Protein AF-H5SAN5-F1 (afdb_monomer)

pLDDT: mean 91.97, std 10.69, range [40.56, 98.75]

Sequence (235 aa):
MAMTLDTHKLVKRLQEAGFTEAQAETLIEAGVEMLETHLVTKHDLEALGHSLRAEIGAVRADLEKTRANLENKIEQAWADLEAKIDRTRVDLENKIEQTRTDLENKIEQTRADLEGKIERTQADLESKIDRTRVDLENKIEQTRTDLENKIEQTRADLEGKIERTQADLESKIDRTRVDLENKIEQTRTDLENKIDRLRIQLESRLEQLEYRMTIKLGSLMVVAVGVVATLVKLL

Structure (mmCIF, N/CA/C/O backbone):
data_AF-H5SAN5-F1
#
_entry.id   AF-H5SAN5-F1
#
loop_
_atom_site.group_PDB
_atom_site.id
_atom_site.type_symbol
_atom_site.label_atom_id
_atom_site.label_alt_id
_atom_site.label_comp_id
_atom_site.label_asym_id
_atom_site.label_entity_id
_atom_site.label_seq_id
_atom_site.pdbx_PDB_ins_code
_atom_site.Cartn_x
_atom_site.Cartn_y
_atom_site.Cartn_z
_atom_site.occupancy
_atom_site.B_iso_or_equiv
_atom_site.auth_seq_id
_atom_site.auth_comp_id
_atom_site.auth_asym_id
_atom_site.auth_atom_id
_atom_site.pdbx_PDB_model_num
ATOM 1 N N . MET A 1 1 ? 75.834 -9.205 -86.662 1.00 40.56 1 MET A N 1
ATOM 2 C CA . MET A 1 1 ? 77.074 -9.593 -87.351 1.00 40.56 1 MET A CA 1
ATOM 3 C C . MET A 1 1 ? 76.634 -10.502 -88.482 1.00 40.56 1 MET A C 1
ATOM 5 O O . MET A 1 1 ? 76.206 -11.609 -88.200 1.00 40.56 1 MET A O 1
ATOM 9 N N . ALA A 1 2 ? 76.538 -9.986 -89.708 1.00 48.22 2 ALA A N 1
ATOM 10 C CA . ALA A 1 2 ? 76.261 -10.847 -90.853 1.00 48.22 2 ALA A CA 1
ATOM 11 C C . ALA A 1 2 ? 77.520 -11.689 -91.063 1.00 48.22 2 ALA A C 1
ATOM 13 O O . ALA A 1 2 ? 78.593 -11.141 -91.309 1.00 48.22 2 ALA A O 1
ATOM 14 N N . MET A 1 3 ? 77.415 -12.993 -90.843 1.00 55.50 3 MET A N 1
ATOM 15 C CA . MET A 1 3 ? 78.492 -13.923 -91.135 1.00 55.50 3 MET A CA 1
ATOM 16 C C . MET A 1 3 ? 78.498 -14.080 -92.656 1.00 55.50 3 MET A C 1
ATOM 18 O O . MET A 1 3 ? 77.716 -14.846 -93.205 1.00 55.50 3 MET A O 1
ATOM 22 N N . THR A 1 4 ? 79.276 -13.257 -93.357 1.00 60.16 4 THR A N 1
ATOM 23 C CA . THR A 1 4 ? 79.378 -13.330 -94.818 1.00 60.16 4 THR A CA 1
ATOM 24 C C . THR A 1 4 ? 80.123 -14.610 -95.174 1.00 60.16 4 THR A C 1
ATOM 26 O O . THR A 1 4 ? 81.345 -14.683 -95.028 1.00 60.16 4 THR A O 1
ATOM 29 N N . LEU A 1 5 ? 79.374 -15.637 -95.570 1.00 71.19 5 LEU A N 1
ATOM 30 C CA . LEU A 1 5 ? 79.922 -16.888 -96.065 1.00 71.19 5 LEU A CA 1
ATOM 31 C C . LEU A 1 5 ? 80.470 -16.646 -97.479 1.00 71.19 5 LEU A C 1
ATOM 33 O O . LEU A 1 5 ? 79.721 -16.336 -98.399 1.00 71.19 5 LEU A O 1
ATOM 37 N N . ASP A 1 6 ? 81.786 -16.747 -97.646 1.00 83.38 6 ASP A N 1
ATOM 38 C CA . ASP A 1 6 ? 82.439 -16.637 -98.952 1.00 83.38 6 ASP A CA 1
ATOM 39 C C . ASP A 1 6 ? 82.275 -17.967 -99.706 1.00 83.38 6 ASP A C 1
ATOM 41 O O . ASP A 1 6 ? 83.107 -18.876 -99.608 1.00 83.38 6 ASP A O 1
ATOM 45 N N . THR A 1 7 ? 81.140 -18.100 -100.398 1.00 80.69 7 THR A N 1
ATOM 46 C CA . THR A 1 7 ? 80.748 -19.302 -101.149 1.00 80.69 7 THR A CA 1
ATOM 47 C C . THR A 1 7 ? 81.771 -19.649 -102.229 1.00 80.69 7 THR A C 1
ATOM 49 O O . THR A 1 7 ? 82.106 -20.819 -102.400 1.00 80.69 7 THR A O 1
ATOM 52 N N . HIS A 1 8 ? 82.374 -18.644 -102.871 1.00 81.81 8 HIS A N 1
ATOM 53 C CA . HIS A 1 8 ? 83.395 -18.833 -103.901 1.00 81.81 8 HIS A CA 1
ATOM 54 C C . HIS A 1 8 ? 84.685 -19.452 -103.339 1.00 81.81 8 HIS A C 1
ATOM 56 O O . HIS A 1 8 ? 85.237 -20.404 -103.898 1.00 81.81 8 HIS A O 1
ATOM 62 N N . LYS A 1 9 ? 85.151 -18.970 -102.181 1.00 82.69 9 LYS A N 1
ATOM 63 C CA . LYS A 1 9 ? 86.320 -19.542 -101.497 1.00 82.69 9 LYS A CA 1
ATOM 64 C C . LYS A 1 9 ? 86.067 -20.961 -100.979 1.00 82.69 9 LYS A C 1
ATOM 66 O O . LYS A 1 9 ? 87.005 -21.758 -100.918 1.00 82.69 9 LYS A O 1
ATOM 71 N N . LEU A 1 10 ? 84.831 -21.283 -100.597 1.00 80.75 10 LEU A N 1
ATOM 72 C CA . LEU A 1 10 ? 84.444 -22.623 -100.150 1.00 80.75 10 LEU A CA 1
ATOM 73 C C . LEU A 1 10 ? 84.372 -23.630 -101.307 1.00 80.75 10 LEU A C 1
ATOM 75 O O . LEU A 1 10 ? 84.922 -24.721 -101.169 1.00 80.75 10 LEU A O 1
ATOM 79 N N . VAL A 1 11 ? 83.802 -23.247 -102.456 1.00 84.00 11 VAL A N 1
ATOM 80 C CA . VAL A 1 11 ? 83.794 -24.073 -103.680 1.00 84.00 11 VAL A CA 1
ATOM 81 C C . VAL A 1 11 ? 85.223 -24.419 -104.108 1.00 84.00 11 VAL A C 1
ATOM 83 O O . VAL A 1 11 ? 85.538 -25.590 -104.319 1.00 84.00 11 VAL A O 1
ATOM 86 N N . LYS A 1 12 ? 86.133 -23.433 -104.114 1.00 82.81 12 LYS A N 1
ATOM 87 C CA . LYS A 1 12 ? 87.547 -23.648 -104.466 1.00 82.81 12 LYS A CA 1
ATOM 88 C C . LYS A 1 12 ? 88.261 -24.629 -103.525 1.00 82.81 12 LYS A C 1
ATOM 90 O O . LYS A 1 12 ? 89.032 -25.472 -103.974 1.00 82.81 12 LYS A O 1
ATOM 95 N N . ARG A 1 13 ? 87.973 -24.568 -102.221 1.00 83.56 13 ARG A N 1
ATOM 96 C CA . ARG A 1 13 ? 88.516 -25.518 -101.232 1.00 83.56 13 ARG A CA 1
ATOM 97 C C . ARG A 1 13 ? 87.971 -26.936 -101.403 1.00 83.56 13 ARG A C 1
ATOM 99 O O . ARG A 1 13 ? 88.707 -27.889 -101.173 1.00 83.56 13 ARG A O 1
ATOM 106 N N . LEU A 1 14 ? 86.704 -27.089 -101.790 1.00 82.88 14 LEU A N 1
ATOM 107 C CA . LEU A 1 14 ? 86.116 -28.400 -102.081 1.00 82.88 14 LEU A CA 1
ATOM 108 C C . LEU A 1 14 ? 86.713 -29.011 -103.360 1.00 82.88 14 LEU A C 1
ATOM 110 O O . LEU A 1 14 ? 87.008 -30.204 -103.376 1.00 82.88 14 LEU A O 1
ATOM 114 N N . GLN A 1 15 ? 86.985 -28.194 -104.383 1.00 83.44 15 GLN A N 1
ATOM 115 C CA . GLN A 1 15 ? 87.711 -28.615 -105.589 1.00 83.44 15 GLN A CA 1
ATOM 116 C C . GLN A 1 15 ? 89.150 -29.061 -105.275 1.00 83.44 15 GLN A C 1
ATOM 118 O O . GLN A 1 15 ? 89.584 -30.114 -105.739 1.00 83.44 15 GLN A O 1
ATOM 123 N N . GLU A 1 16 ? 89.873 -28.312 -104.432 1.00 84.75 16 GLU A N 1
ATOM 124 C CA . GLU A 1 16 ? 91.211 -28.689 -103.936 1.00 84.75 16 GLU A CA 1
ATOM 125 C C . GLU A 1 16 ? 91.192 -29.994 -103.112 1.00 84.75 16 GLU A C 1
ATOM 127 O O . GLU A 1 16 ? 92.181 -30.725 -103.087 1.00 84.75 16 GLU A O 1
ATOM 132 N N . ALA A 1 17 ? 90.060 -30.317 -102.479 1.00 81.19 17 ALA A N 1
ATOM 133 C CA . ALA A 1 17 ? 89.832 -31.563 -101.747 1.00 81.19 17 ALA A CA 1
ATOM 134 C C . ALA A 1 17 ? 89.339 -32.733 -102.630 1.00 81.19 17 ALA A C 1
ATOM 136 O O . ALA A 1 17 ? 89.070 -33.814 -102.105 1.00 81.19 17 ALA A O 1
ATOM 137 N N . GLY A 1 18 ? 89.238 -32.544 -103.954 1.00 80.12 18 GLY A N 1
ATOM 138 C CA . GLY A 1 18 ? 88.924 -33.602 -104.922 1.00 80.12 18 GLY A CA 1
ATOM 139 C C . GLY A 1 18 ? 87.454 -33.718 -105.339 1.00 80.12 18 GLY A C 1
ATOM 140 O O . GLY A 1 18 ? 87.107 -34.676 -106.031 1.00 80.12 18 GLY A O 1
ATOM 141 N N . PHE A 1 19 ? 86.587 -32.773 -104.959 1.00 84.19 19 PHE A N 1
ATOM 142 C CA . PHE A 1 19 ? 85.220 -32.697 -105.488 1.00 84.19 19 PHE A CA 1
ATOM 143 C C . PHE A 1 19 ? 85.223 -32.091 -106.898 1.00 84.19 19 PHE A C 1
ATOM 145 O O . PHE A 1 19 ? 85.978 -31.163 -107.189 1.00 84.19 19 PHE A O 1
ATOM 152 N N . THR A 1 20 ? 84.356 -32.584 -107.786 1.00 84.00 20 THR A N 1
ATOM 153 C CA . THR A 1 20 ? 84.112 -31.905 -109.072 1.00 84.00 20 THR A CA 1
ATOM 154 C C . THR A 1 20 ? 83.415 -30.563 -108.838 1.00 84.00 20 THR A C 1
ATOM 156 O O . THR A 1 20 ? 82.742 -30.383 -107.827 1.00 84.00 20 THR A O 1
ATOM 159 N N . GLU A 1 21 ? 83.552 -29.620 -109.771 1.00 81.75 21 GLU A N 1
ATOM 160 C CA . GLU A 1 21 ? 82.917 -28.294 -109.687 1.00 81.75 21 GLU A CA 1
ATOM 161 C C . GLU A 1 21 ? 81.410 -28.388 -109.413 1.00 81.75 21 GLU A C 1
ATOM 163 O O . GLU A 1 21 ? 80.935 -27.828 -108.431 1.00 81.75 21 GLU A O 1
ATOM 168 N N . ALA A 1 22 ? 80.701 -29.231 -110.169 1.00 81.25 22 ALA A N 1
ATOM 169 C CA . ALA A 1 22 ? 79.276 -29.479 -109.965 1.00 81.25 22 ALA A CA 1
ATOM 170 C C . ALA A 1 22 ? 78.959 -30.058 -108.571 1.00 81.25 22 ALA A C 1
ATOM 172 O O . ALA A 1 22 ? 77.988 -29.659 -107.939 1.00 81.25 22 ALA A O 1
ATOM 173 N N . GLN A 1 23 ? 79.784 -30.979 -108.054 1.00 83.06 23 GLN A N 1
ATOM 174 C CA . GLN A 1 23 ? 79.582 -31.531 -106.709 1.00 83.06 23 GLN A CA 1
ATOM 175 C C . GLN A 1 23 ? 79.843 -30.494 -105.610 1.00 83.06 23 GLN A C 1
ATOM 177 O O . GLN A 1 23 ? 79.134 -30.496 -104.608 1.00 83.06 23 GLN A O 1
ATOM 182 N N . ALA A 1 24 ? 80.851 -29.632 -105.778 1.00 82.81 24 ALA A N 1
ATOM 183 C CA . ALA A 1 24 ? 81.183 -28.573 -104.831 1.00 82.81 24 ALA A CA 1
ATOM 184 C C . ALA A 1 24 ? 80.100 -27.482 -104.791 1.00 82.81 24 ALA A C 1
ATOM 186 O O . ALA A 1 24 ? 79.739 -27.036 -103.704 1.00 82.81 24 ALA A O 1
ATOM 187 N N . GLU A 1 25 ? 79.550 -27.096 -105.945 1.00 83.31 25 GLU A N 1
ATOM 188 C CA . GLU A 1 25 ? 78.439 -26.142 -106.041 1.00 83.31 25 GLU A CA 1
ATOM 189 C C . GLU A 1 25 ? 77.175 -26.685 -105.372 1.00 83.31 25 GLU A C 1
ATOM 191 O O . GLU A 1 25 ? 76.666 -26.039 -104.462 1.00 83.31 25 GLU A O 1
ATOM 196 N N . THR A 1 26 ? 76.734 -27.907 -105.697 1.00 83.50 26 THR A N 1
ATOM 197 C CA . THR A 1 26 ? 75.521 -28.489 -105.089 1.00 83.50 26 THR A CA 1
ATOM 198 C C . THR A 1 26 ? 75.640 -28.659 -103.569 1.00 83.50 26 THR A C 1
ATOM 200 O O . THR A 1 26 ? 74.666 -28.462 -102.847 1.00 83.50 26 THR A O 1
ATOM 203 N N . LEU A 1 27 ? 76.825 -29.009 -103.047 1.00 82.38 27 LEU A N 1
ATOM 204 C CA . LEU A 1 27 ? 77.053 -29.134 -101.598 1.00 82.38 27 LEU A CA 1
ATOM 205 C C . LEU A 1 27 ? 77.012 -27.782 -100.878 1.00 82.38 27 LEU A C 1
ATOM 207 O O . LEU A 1 27 ? 76.492 -27.701 -99.765 1.00 82.38 27 LEU A O 1
ATOM 211 N N . ILE A 1 28 ? 77.567 -26.733 -101.491 1.00 83.75 28 ILE A N 1
ATOM 212 C CA . ILE A 1 28 ? 77.518 -25.377 -100.937 1.00 83.75 28 ILE A CA 1
ATOM 213 C C . ILE A 1 28 ? 76.116 -24.791 -101.070 1.00 83.75 28 ILE A C 1
ATOM 215 O O . ILE A 1 28 ? 75.655 -24.187 -100.112 1.00 83.75 28 ILE A O 1
ATOM 219 N N . GLU A 1 29 ? 75.410 -25.026 -102.174 1.00 80.88 29 GLU A N 1
ATOM 220 C CA . GLU A 1 29 ? 74.006 -24.638 -102.343 1.00 80.88 29 GLU A CA 1
ATOM 221 C C . GLU A 1 29 ? 73.111 -25.316 -101.305 1.00 80.88 29 GLU A C 1
ATOM 223 O O . GLU A 1 29 ? 72.428 -24.616 -100.567 1.00 80.88 29 GLU A O 1
ATOM 228 N N . ALA A 1 30 ? 73.186 -26.642 -101.145 1.00 79.19 30 ALA A N 1
ATOM 229 C CA . ALA A 1 30 ? 72.407 -27.357 -100.131 1.00 79.19 30 ALA A CA 1
ATOM 230 C C . ALA A 1 30 ? 72.786 -26.939 -98.696 1.00 79.19 30 ALA A C 1
ATOM 232 O O . ALA A 1 30 ? 71.932 -26.866 -97.812 1.00 79.19 30 ALA A O 1
ATOM 233 N N . GLY A 1 31 ? 74.068 -26.647 -98.447 1.00 76.00 31 GLY A N 1
ATOM 234 C CA . GLY A 1 31 ? 74.550 -26.149 -97.158 1.00 76.00 31 GLY A CA 1
ATOM 235 C C . GLY A 1 31 ? 74.079 -24.725 -96.850 1.00 76.00 31 GLY A C 1
ATOM 236 O O . GLY A 1 31 ? 73.683 -24.451 -95.719 1.00 76.00 31 GLY A O 1
ATOM 237 N N . VAL A 1 32 ? 74.089 -23.830 -97.841 1.00 78.38 32 VAL A N 1
ATOM 238 C CA . VAL A 1 32 ? 73.556 -22.463 -97.740 1.00 78.38 32 VAL A CA 1
ATOM 239 C C . VAL A 1 32 ? 72.042 -22.504 -97.574 1.00 78.38 32 VAL A C 1
ATOM 241 O O . VAL A 1 32 ? 71.533 -21.876 -96.655 1.00 78.38 32 VAL A O 1
ATOM 244 N N . GLU A 1 33 ? 71.336 -23.315 -98.359 1.00 76.06 33 GLU A N 1
ATOM 245 C CA . GLU A 1 33 ? 69.889 -23.504 -98.252 1.00 76.06 33 GLU A CA 1
ATOM 246 C C . GLU A 1 33 ? 69.502 -24.036 -96.866 1.00 76.06 33 GLU A C 1
ATOM 248 O O . GLU A 1 33 ? 68.583 -23.512 -96.241 1.00 76.06 33 GLU A O 1
ATOM 253 N N . MET A 1 34 ? 70.237 -25.009 -96.313 1.00 73.94 34 MET A N 1
ATOM 254 C CA . MET A 1 34 ? 70.011 -25.498 -94.947 1.00 73.94 34 MET A CA 1
ATOM 255 C C . MET A 1 34 ? 70.269 -24.408 -93.889 1.00 73.94 34 MET A C 1
ATOM 257 O O . MET A 1 34 ? 69.502 -24.289 -92.931 1.00 73.94 34 MET A O 1
ATOM 261 N N . LEU A 1 35 ? 71.322 -23.597 -94.055 1.00 72.88 35 LEU A N 1
ATOM 262 C CA . LEU A 1 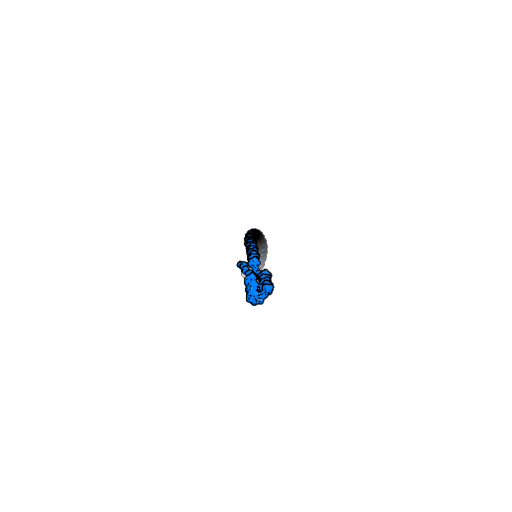35 ? 71.634 -22.474 -93.161 1.00 72.88 35 LEU A CA 1
ATOM 263 C C . LEU A 1 35 ? 70.604 -21.336 -93.261 1.00 72.88 35 LEU A C 1
ATOM 265 O O . LEU A 1 35 ? 70.354 -20.673 -92.259 1.00 72.88 35 LEU A O 1
ATOM 269 N N . GLU A 1 36 ? 69.997 -21.117 -94.426 1.00 70.62 36 GLU A N 1
ATOM 270 C CA . GLU A 1 36 ? 68.981 -20.081 -94.649 1.00 70.62 36 GLU A CA 1
ATOM 271 C C . GLU A 1 36 ? 67.575 -20.521 -94.221 1.00 70.62 36 GLU A C 1
ATOM 273 O O . GLU A 1 36 ? 66.797 -19.702 -93.739 1.00 70.62 36 GLU A O 1
ATOM 278 N N . THR A 1 37 ? 67.243 -21.807 -94.352 1.00 69.00 37 THR A N 1
ATOM 279 C CA . THR A 1 37 ? 65.886 -22.316 -94.081 1.00 69.00 37 THR A CA 1
ATOM 280 C C . THR A 1 37 ? 65.661 -22.779 -92.639 1.00 69.00 37 THR A C 1
ATOM 282 O O . THR A 1 37 ? 64.514 -22.801 -92.196 1.00 69.00 37 THR A O 1
ATOM 285 N N . HIS A 1 38 ? 66.712 -23.154 -91.896 1.00 69.44 38 HIS A N 1
ATOM 286 C CA . HIS A 1 38 ? 66.573 -23.769 -90.562 1.00 69.44 38 HIS A CA 1
ATOM 287 C C . HIS A 1 38 ? 67.216 -22.977 -89.411 1.00 69.44 38 HIS A C 1
ATOM 289 O O . HIS A 1 38 ? 67.074 -23.376 -88.252 1.00 69.44 38 HIS A O 1
ATOM 295 N N . LEU A 1 39 ? 67.920 -21.871 -89.683 1.00 80.06 39 LEU A N 1
ATOM 296 C CA . LEU A 1 39 ? 68.514 -21.038 -88.635 1.00 80.06 39 LEU A CA 1
ATOM 297 C C . LEU A 1 39 ? 67.703 -19.771 -88.381 1.00 80.06 39 LEU A C 1
ATOM 299 O O . LEU A 1 39 ? 67.268 -19.086 -89.298 1.00 80.06 39 LEU A O 1
ATOM 303 N N . VAL A 1 40 ? 67.586 -19.418 -87.102 1.00 81.44 40 VAL A N 1
ATOM 304 C CA . VAL A 1 40 ? 67.060 -18.119 -86.677 1.00 81.44 40 VAL A CA 1
ATOM 305 C C . VAL A 1 40 ? 68.016 -17.021 -87.142 1.00 81.44 40 VAL A C 1
ATOM 307 O O . VAL A 1 40 ? 69.207 -17.031 -86.812 1.00 81.44 40 VAL A O 1
ATOM 310 N N . THR A 1 41 ? 67.496 -16.041 -87.874 1.00 83.31 41 THR A N 1
ATOM 311 C CA . THR A 1 41 ? 68.276 -14.904 -88.362 1.00 83.31 41 THR A CA 1
ATOM 312 C C . THR A 1 41 ? 68.363 -13.787 -87.315 1.00 83.31 41 THR A C 1
ATOM 314 O O . THR A 1 41 ? 67.614 -13.725 -86.337 1.00 83.31 41 THR A O 1
ATOM 317 N N . LYS A 1 42 ? 69.269 -12.822 -87.529 1.00 84.94 42 LYS A N 1
ATOM 318 C CA . LYS A 1 42 ? 69.312 -11.591 -86.717 1.00 84.94 42 LYS A CA 1
ATOM 319 C C . LYS A 1 42 ? 67.980 -10.833 -86.769 1.00 84.94 42 LYS A C 1
ATOM 321 O O . LYS A 1 42 ? 67.591 -10.243 -85.767 1.00 84.94 42 LYS A O 1
ATOM 326 N N . HIS A 1 43 ? 67.314 -10.853 -87.923 1.00 85.44 43 HIS A N 1
ATOM 327 C CA . HIS A 1 43 ? 66.031 -10.191 -88.112 1.00 85.44 43 HIS A CA 1
ATOM 328 C C . HIS A 1 43 ? 64.937 -10.850 -87.263 1.00 85.44 43 HIS A C 1
ATOM 330 O O . HIS A 1 43 ? 64.198 -10.139 -86.591 1.00 85.44 43 HIS A O 1
ATOM 336 N N . ASP A 1 44 ? 64.904 -12.185 -87.194 1.00 88.31 44 ASP A N 1
ATOM 337 C CA . ASP A 1 44 ? 63.952 -12.928 -86.354 1.00 88.31 44 ASP A CA 1
ATOM 338 C C . ASP A 1 44 ? 64.149 -12.629 -84.862 1.00 88.31 44 ASP A C 1
ATOM 340 O O . ASP A 1 44 ? 63.182 -12.425 -84.130 1.00 88.31 44 ASP A O 1
ATOM 344 N N . LEU A 1 45 ? 65.405 -12.532 -84.404 1.00 90.00 45 LEU A N 1
ATOM 345 C CA . LEU A 1 45 ? 65.721 -12.132 -83.027 1.00 90.00 45 LEU A CA 1
ATOM 346 C C . LEU A 1 45 ? 65.333 -10.678 -82.734 1.00 90.00 45 LEU A C 1
ATOM 348 O O . LEU A 1 45 ? 64.872 -10.377 -81.633 1.00 90.00 45 LEU A O 1
ATOM 352 N N . GLU A 1 46 ? 65.514 -9.766 -83.693 1.00 91.12 46 GLU A N 1
ATOM 353 C CA . GLU A 1 46 ? 65.066 -8.376 -83.566 1.00 91.12 46 GLU A CA 1
ATOM 354 C C . GLU A 1 46 ? 63.537 -8.292 -83.526 1.00 91.12 46 GLU A C 1
ATOM 356 O O . GLU A 1 46 ? 63.000 -7.617 -82.648 1.00 91.12 46 GLU A O 1
ATOM 361 N N . ALA A 1 47 ? 62.835 -9.022 -84.397 1.00 91.12 47 ALA A N 1
ATOM 362 C CA . ALA A 1 47 ? 61.377 -9.106 -84.417 1.00 91.12 47 ALA A CA 1
ATOM 363 C C . ALA A 1 47 ? 60.823 -9.692 -83.109 1.00 91.12 47 ALA A C 1
ATOM 365 O O . ALA A 1 47 ? 59.941 -9.090 -82.495 1.00 91.12 47 ALA A O 1
ATOM 366 N N . LEU A 1 48 ? 61.397 -10.797 -82.619 1.00 93.81 48 LEU A N 1
ATOM 367 C CA . LEU A 1 48 ? 61.053 -11.380 -81.321 1.00 93.81 48 LEU A CA 1
ATOM 368 C C . LEU A 1 48 ? 61.344 -10.401 -80.174 1.00 93.81 48 LEU A C 1
ATOM 370 O O . LEU A 1 48 ? 60.516 -10.224 -79.283 1.00 93.81 48 LEU A O 1
ATOM 374 N N . GLY A 1 49 ? 62.489 -9.714 -80.208 1.00 95.38 49 GLY A N 1
ATOM 375 C CA . GLY A 1 49 ? 62.851 -8.694 -79.225 1.00 95.38 49 GLY A CA 1
ATOM 376 C C . GLY A 1 49 ? 61.902 -7.491 -79.229 1.00 95.38 49 GLY A C 1
ATOM 377 O O . GLY A 1 49 ? 61.595 -6.947 -78.166 1.00 95.38 49 GLY A O 1
ATOM 378 N N . HIS A 1 50 ? 61.408 -7.082 -80.399 1.00 95.19 50 HIS A N 1
ATOM 379 C CA . HIS A 1 50 ? 60.371 -6.062 -80.531 1.00 95.19 50 HIS A CA 1
ATOM 380 C C . HIS A 1 50 ? 59.017 -6.553 -80.000 1.00 95.19 50 HIS A C 1
ATOM 382 O O . HIS A 1 50 ? 58.395 -5.819 -79.230 1.00 95.19 50 HIS A O 1
ATOM 388 N N . SER A 1 51 ? 58.605 -7.786 -80.325 1.00 96.38 51 SER A N 1
ATOM 389 C CA . SER A 1 51 ? 57.370 -8.401 -79.807 1.00 96.38 51 SER A CA 1
ATOM 390 C C . SER A 1 51 ? 57.386 -8.482 -78.283 1.00 96.38 51 SER A C 1
ATOM 392 O O . SER A 1 51 ? 56.485 -7.969 -77.627 1.00 96.38 51 SER A O 1
ATOM 394 N N . LEU A 1 52 ? 58.468 -9.006 -77.697 1.00 96.31 52 LEU A N 1
ATOM 395 C CA . LEU A 1 52 ? 58.622 -9.115 -76.244 1.00 96.31 52 LEU A CA 1
ATOM 396 C C . LEU A 1 52 ? 58.575 -7.750 -75.549 1.00 96.31 52 LEU A C 1
ATOM 398 O O . LEU A 1 52 ? 57.958 -7.616 -74.496 1.00 96.31 52 LEU A O 1
ATOM 402 N N . ARG A 1 53 ? 59.199 -6.709 -76.118 1.00 96.75 53 ARG A N 1
ATOM 403 C CA . ARG A 1 53 ? 59.099 -5.349 -75.555 1.00 96.75 53 ARG A CA 1
ATOM 404 C C . ARG A 1 53 ? 57.674 -4.810 -75.617 1.00 96.75 53 ARG A C 1
ATOM 406 O O . ARG A 1 53 ? 57.256 -4.151 -74.667 1.00 96.75 53 ARG A O 1
ATOM 413 N N . ALA A 1 54 ? 56.954 -5.072 -76.707 1.00 96.38 54 ALA A N 1
ATOM 414 C CA . ALA A 1 54 ? 55.561 -4.668 -76.847 1.00 96.38 54 ALA A CA 1
ATOM 415 C C . ALA A 1 54 ? 54.670 -5.388 -75.823 1.00 96.38 54 ALA A C 1
ATOM 417 O O . ALA A 1 54 ? 53.914 -4.729 -75.114 1.00 96.38 54 ALA A O 1
ATOM 418 N N . GLU A 1 55 ? 54.826 -6.704 -75.666 1.00 97.12 55 GLU A N 1
ATOM 419 C CA . GLU A 1 55 ? 54.099 -7.510 -74.676 1.00 97.12 55 GLU A CA 1
ATOM 420 C C . GLU A 1 55 ? 54.417 -7.087 -73.235 1.00 97.12 55 GLU A C 1
ATOM 422 O O . GLU A 1 55 ? 53.503 -6.878 -72.442 1.00 97.12 55 GLU A O 1
ATOM 427 N N . ILE A 1 56 ? 55.693 -6.863 -72.892 1.00 97.44 56 ILE A N 1
ATOM 428 C CA . ILE A 1 56 ? 56.087 -6.334 -71.574 1.00 97.44 56 ILE A CA 1
ATOM 429 C C . ILE A 1 56 ? 55.468 -4.950 -71.340 1.00 97.44 56 ILE A C 1
ATOM 431 O O . ILE A 1 56 ? 55.029 -4.651 -70.228 1.00 97.44 56 ILE A O 1
ATOM 435 N N . GLY A 1 57 ? 55.431 -4.099 -72.369 1.00 97.50 57 GLY A N 1
ATOM 436 C CA . GLY A 1 57 ? 54.768 -2.797 -72.314 1.00 97.50 57 GLY A CA 1
ATOM 437 C C . GLY A 1 57 ? 53.270 -2.921 -72.033 1.00 97.50 57 GLY A C 1
ATOM 438 O O . GLY A 1 57 ? 52.763 -2.231 -71.150 1.00 97.50 57 GLY A O 1
ATOM 439 N N . ALA A 1 58 ? 52.588 -3.837 -72.724 1.00 97.19 58 ALA A N 1
ATOM 440 C CA . ALA A 1 58 ? 51.168 -4.117 -72.524 1.00 97.19 58 ALA A CA 1
ATOM 441 C C . ALA A 1 58 ? 50.885 -4.647 -71.109 1.00 97.19 58 ALA A C 1
ATOM 443 O O . ALA A 1 58 ? 50.045 -4.091 -70.408 1.00 97.19 58 ALA A O 1
ATOM 444 N N . VAL A 1 59 ? 51.658 -5.632 -70.637 1.00 97.69 59 VAL A N 1
ATOM 445 C CA . VAL A 1 59 ? 51.526 -6.184 -69.277 1.00 97.69 59 VAL A CA 1
ATOM 446 C C . VAL A 1 59 ? 51.747 -5.109 -68.212 1.00 97.69 59 VAL A C 1
ATOM 448 O O . VAL A 1 59 ? 51.014 -5.060 -67.227 1.00 97.69 59 VAL A O 1
ATOM 451 N N . ARG A 1 60 ? 52.729 -4.215 -68.394 1.00 97.75 60 ARG A N 1
ATOM 452 C CA . ARG A 1 60 ? 52.947 -3.086 -67.473 1.00 97.75 60 ARG A CA 1
ATOM 453 C C . ARG A 1 60 ? 51.760 -2.128 -67.460 1.00 97.75 60 ARG A C 1
ATOM 455 O O . ARG A 1 60 ? 51.343 -1.718 -66.383 1.00 97.75 60 ARG A O 1
ATOM 462 N N . ALA A 1 61 ? 51.209 -1.792 -68.625 1.00 97.19 61 ALA A N 1
ATOM 463 C CA . ALA A 1 61 ? 50.037 -0.925 -68.716 1.00 97.19 61 ALA A CA 1
ATOM 464 C C . ALA A 1 61 ? 48.806 -1.554 -68.039 1.00 97.19 61 ALA A C 1
ATOM 466 O O . ALA A 1 61 ? 48.102 -0.878 -67.287 1.00 97.19 61 ALA A O 1
ATOM 467 N N . ASP A 1 62 ? 48.581 -2.854 -68.239 1.00 97.94 62 ASP A N 1
ATOM 468 C CA . ASP A 1 62 ? 47.495 -3.592 -67.591 1.00 97.94 62 ASP A CA 1
ATOM 469 C C . ASP A 1 62 ? 47.689 -3.701 -66.074 1.00 97.94 62 ASP A C 1
ATOM 471 O O . ASP A 1 62 ? 46.719 -3.592 -65.315 1.00 97.94 62 ASP A O 1
ATOM 475 N N . LEU A 1 63 ? 48.933 -3.864 -65.610 1.00 97.75 63 LEU A N 1
ATOM 476 C CA . LEU A 1 63 ? 49.261 -3.880 -64.186 1.00 97.75 63 LEU A CA 1
ATOM 477 C C . LEU A 1 63 ? 49.004 -2.516 -63.538 1.00 97.75 63 LEU A C 1
ATOM 479 O O . LEU A 1 63 ? 48.359 -2.468 -62.494 1.00 97.75 63 LEU A O 1
ATOM 483 N N . GLU A 1 64 ? 49.437 -1.419 -64.165 1.00 97.75 64 GLU A N 1
ATOM 484 C CA . GLU A 1 64 ? 49.164 -0.058 -63.680 1.00 97.75 64 GLU A CA 1
ATOM 485 C C . GLU A 1 64 ? 47.661 0.232 -63.646 1.00 97.75 64 GLU A C 1
ATOM 487 O O . GLU A 1 64 ? 47.136 0.735 -62.653 1.00 97.75 64 GLU A O 1
ATOM 492 N N . LYS A 1 65 ? 46.923 -0.181 -64.683 1.00 97.69 65 LYS A N 1
ATOM 493 C CA . LYS A 1 65 ? 45.460 -0.065 -64.703 1.00 97.69 65 LYS A CA 1
ATOM 494 C C . LYS A 1 65 ? 44.808 -0.877 -63.583 1.00 97.69 65 LYS A C 1
ATOM 496 O O . LYS A 1 65 ? 43.876 -0.405 -62.934 1.00 97.69 65 LYS A O 1
ATOM 501 N N . THR A 1 66 ? 45.278 -2.100 -63.349 1.00 97.88 66 THR A N 1
ATOM 502 C CA . THR A 1 66 ? 44.770 -2.965 -62.276 1.00 97.88 66 THR A CA 1
ATOM 503 C C . THR A 1 66 ? 45.063 -2.366 -60.908 1.00 97.88 66 THR A C 1
ATOM 505 O O . THR A 1 66 ? 44.173 -2.328 -60.061 1.00 97.88 66 THR A O 1
ATOM 508 N N . ARG A 1 67 ? 46.274 -1.844 -60.710 1.00 98.12 67 ARG A N 1
ATOM 509 C CA . ARG A 1 67 ? 46.684 -1.164 -59.485 1.00 98.12 67 ARG A CA 1
ATOM 510 C C . ARG A 1 67 ? 45.803 0.050 -59.202 1.00 98.12 67 ARG A C 1
ATOM 512 O O . ARG A 1 67 ? 45.204 0.098 -58.134 1.00 98.12 67 ARG A O 1
ATOM 519 N N . ALA A 1 68 ? 45.643 0.953 -60.168 1.00 97.75 68 ALA A N 1
ATOM 520 C CA . ALA A 1 68 ? 44.786 2.130 -60.019 1.00 97.75 68 ALA A CA 1
ATOM 521 C C . ALA A 1 68 ? 43.327 1.743 -59.714 1.00 97.75 68 ALA A C 1
ATOM 523 O O . ALA A 1 68 ? 42.669 2.343 -58.868 1.00 97.75 68 ALA A O 1
ATOM 524 N N . ASN A 1 69 ? 42.812 0.688 -60.357 1.00 98.19 69 ASN A N 1
ATOM 525 C CA . ASN A 1 69 ? 41.476 0.171 -60.061 1.00 98.19 69 ASN A CA 1
ATOM 526 C C . ASN A 1 69 ? 41.355 -0.383 -58.633 1.00 98.19 69 ASN A C 1
ATOM 528 O O . ASN A 1 69 ? 40.305 -0.227 -58.012 1.00 98.19 69 ASN A O 1
ATOM 532 N N . LEU A 1 70 ? 42.387 -1.058 -58.122 1.00 97.94 70 LEU A N 1
ATOM 533 C CA . LEU A 1 70 ? 42.404 -1.574 -56.752 1.00 97.94 70 LEU A CA 1
ATOM 534 C C . LEU A 1 70 ? 42.514 -0.445 -55.727 1.00 97.94 70 LEU A C 1
ATOM 536 O O . LEU A 1 70 ? 41.773 -0.473 -54.751 1.00 97.94 70 LEU A O 1
ATOM 540 N N . GLU A 1 71 ? 43.369 0.549 -55.968 1.00 98.19 71 GLU A N 1
A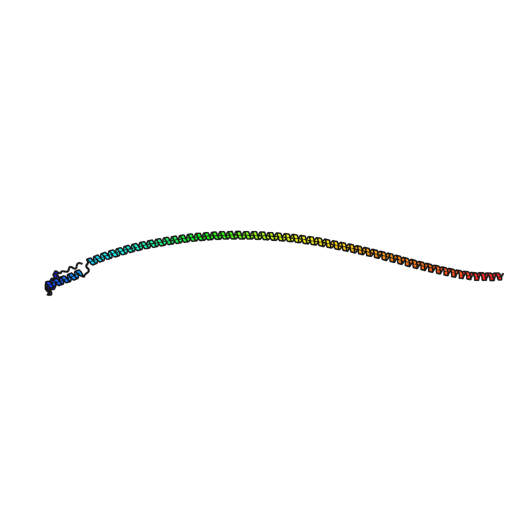TOM 541 C CA . GLU A 1 71 ? 43.495 1.746 -55.126 1.00 98.19 71 GLU A CA 1
ATOM 542 C C . GLU A 1 71 ? 42.138 2.460 -55.008 1.00 98.19 71 GLU A C 1
ATOM 544 O O . GLU A 1 71 ? 41.630 2.623 -53.900 1.00 98.19 71 GLU A O 1
ATOM 549 N N . ASN A 1 72 ? 41.461 2.713 -56.135 1.00 97.88 72 ASN A N 1
ATOM 550 C CA . ASN A 1 72 ? 40.116 3.301 -56.144 1.00 97.88 72 ASN A CA 1
ATOM 551 C C . ASN A 1 72 ? 39.081 2.450 -55.386 1.00 97.88 72 ASN A C 1
ATOM 553 O O . ASN A 1 72 ? 38.255 2.980 -54.645 1.00 97.88 72 ASN A O 1
ATOM 557 N N . LYS A 1 73 ? 39.097 1.120 -55.561 1.00 98.19 73 LYS A N 1
ATOM 558 C CA . LYS A 1 73 ? 38.172 0.220 -54.847 1.00 98.19 73 LYS A CA 1
ATOM 559 C C . LYS A 1 73 ? 38.422 0.214 -53.342 1.00 98.19 73 LYS A C 1
ATOM 561 O O . LYS A 1 73 ? 37.467 0.108 -52.578 1.00 98.19 73 LYS A O 1
ATOM 566 N N . ILE A 1 74 ? 39.683 0.297 -52.923 1.00 98.12 74 ILE A N 1
ATOM 567 C CA . ILE A 1 74 ? 40.061 0.367 -51.512 1.00 98.12 74 ILE A CA 1
ATOM 568 C C . ILE A 1 74 ? 39.576 1.690 -50.915 1.00 98.12 74 ILE A C 1
ATOM 570 O O . ILE A 1 74 ? 38.935 1.666 -49.870 1.00 98.12 74 ILE A O 1
ATOM 574 N N . GLU A 1 75 ? 39.806 2.820 -51.586 1.00 98.19 75 GLU A N 1
ATOM 575 C CA . GLU A 1 75 ? 39.313 4.131 -51.139 1.00 98.19 75 GLU A CA 1
ATOM 576 C C . GLU A 1 75 ? 37.785 4.162 -51.012 1.00 98.19 75 GLU A C 1
ATOM 578 O O . GLU A 1 75 ? 37.256 4.594 -49.988 1.00 98.19 75 GLU A O 1
ATOM 583 N N . GLN A 1 76 ? 37.067 3.628 -52.005 1.00 98.00 76 GLN A N 1
ATOM 584 C CA . GLN A 1 76 ? 35.607 3.509 -51.952 1.00 98.00 76 GLN A CA 1
ATOM 585 C C . GLN A 1 76 ? 35.143 2.630 -50.787 1.00 98.00 76 GLN A C 1
ATOM 587 O O . GLN A 1 76 ? 34.229 3.007 -50.058 1.00 98.00 76 GLN A O 1
ATOM 592 N N . ALA A 1 77 ? 35.789 1.480 -50.573 1.00 98.12 77 ALA A N 1
ATOM 593 C CA . ALA A 1 77 ? 35.449 0.587 -49.470 1.00 98.12 77 ALA A CA 1
ATOM 594 C C . ALA A 1 77 ? 35.676 1.243 -48.098 1.00 98.12 77 ALA A C 1
ATOM 596 O O . ALA A 1 77 ? 34.875 1.032 -47.186 1.00 98.12 77 ALA A O 1
ATOM 597 N N . TRP A 1 78 ? 36.734 2.048 -47.951 1.00 98.00 78 TRP A N 1
ATOM 598 C CA . TRP A 1 78 ? 36.987 2.818 -46.733 1.00 98.00 78 TRP A CA 1
ATOM 599 C C . TRP A 1 78 ? 35.923 3.887 -46.497 1.00 98.00 78 TRP A C 1
ATOM 601 O O . TRP A 1 78 ? 35.363 3.933 -45.403 1.00 98.00 78 TRP A O 1
ATOM 611 N N . ALA A 1 79 ? 35.586 4.676 -47.520 1.00 98.06 79 ALA A N 1
ATOM 612 C CA . ALA A 1 79 ? 34.543 5.696 -47.421 1.00 98.06 79 ALA A CA 1
ATOM 613 C C . ALA A 1 79 ? 33.169 5.088 -47.079 1.00 98.06 79 ALA A C 1
ATOM 615 O O . ALA A 1 79 ? 32.441 5.601 -46.228 1.00 98.06 79 ALA A O 1
ATOM 616 N N . ASP A 1 80 ? 32.826 3.950 -47.690 1.00 98.44 80 ASP A N 1
ATOM 617 C CA . ASP A 1 80 ? 31.586 3.227 -47.394 1.00 98.44 80 ASP A CA 1
ATOM 618 C C . ASP A 1 80 ? 31.557 2.678 -45.963 1.00 98.44 80 ASP A C 1
ATOM 620 O O . ASP A 1 80 ? 30.500 2.663 -45.321 1.00 98.44 80 ASP A O 1
ATOM 624 N N . LEU A 1 81 ? 32.697 2.194 -45.460 1.00 98.31 81 LEU A N 1
ATOM 625 C CA . LEU A 1 81 ? 32.816 1.693 -44.095 1.00 98.31 81 LEU A CA 1
ATOM 626 C C . LEU A 1 81 ? 32.680 2.827 -43.076 1.00 98.31 81 LEU A C 1
ATOM 628 O O . LEU A 1 81 ? 31.920 2.681 -42.120 1.00 98.31 81 LEU A O 1
ATOM 632 N N . GLU A 1 82 ? 33.353 3.953 -43.300 1.00 98.56 82 GLU A N 1
ATOM 633 C CA . GLU A 1 82 ? 33.259 5.150 -42.459 1.00 98.56 82 GLU A CA 1
ATOM 634 C C . GLU A 1 82 ? 31.813 5.661 -42.398 1.00 98.56 82 GLU A C 1
ATOM 636 O O . GLU A 1 82 ? 31.235 5.770 -41.316 1.00 98.56 82 GLU A O 1
ATOM 641 N N . ALA A 1 83 ? 31.151 5.793 -43.552 1.00 98.19 83 ALA A N 1
ATOM 642 C CA . ALA A 1 83 ? 29.748 6.195 -43.608 1.00 98.19 83 ALA A CA 1
ATOM 643 C C . ALA A 1 83 ? 28.808 5.210 -42.884 1.00 98.19 83 ALA A C 1
ATOM 645 O O . ALA A 1 83 ? 27.800 5.618 -42.302 1.00 98.19 83 ALA A O 1
ATOM 646 N N . LYS A 1 84 ? 29.092 3.900 -42.916 1.00 98.50 84 LYS A N 1
ATOM 647 C CA . LYS A 1 84 ? 28.318 2.900 -42.156 1.00 98.50 84 LYS A CA 1
ATOM 648 C C . LYS A 1 84 ? 28.542 3.022 -40.652 1.00 98.50 84 LYS A C 1
ATOM 650 O O . LYS A 1 84 ? 27.577 2.873 -39.899 1.00 98.50 84 LYS A O 1
ATOM 655 N N . ILE A 1 85 ? 29.777 3.275 -40.223 1.00 98.44 85 ILE A N 1
ATOM 656 C CA . ILE A 1 85 ? 30.115 3.484 -38.812 1.00 98.44 85 ILE A CA 1
ATOM 657 C C . ILE A 1 85 ? 29.385 4.721 -38.288 1.00 98.44 85 ILE A C 1
ATOM 659 O O . ILE A 1 85 ? 28.698 4.619 -37.273 1.00 98.44 85 ILE A O 1
ATOM 663 N N . ASP A 1 86 ? 29.436 5.836 -39.016 1.00 98.56 86 ASP A N 1
ATOM 664 C CA . ASP A 1 86 ? 28.769 7.078 -38.616 1.00 98.56 86 ASP A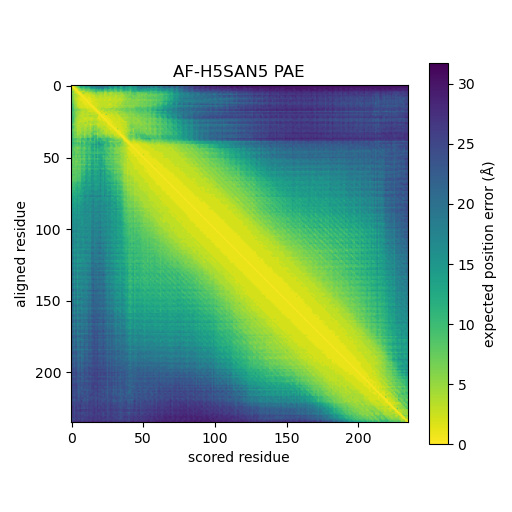 CA 1
ATOM 665 C C . ASP A 1 86 ? 27.252 6.916 -38.524 1.00 98.56 86 ASP A C 1
ATOM 667 O O . ASP A 1 86 ? 26.650 7.283 -37.515 1.00 98.56 86 ASP A O 1
ATOM 671 N N . ARG A 1 87 ? 26.623 6.283 -39.525 1.00 98.50 87 ARG A N 1
ATOM 672 C CA . ARG A 1 87 ? 25.181 5.976 -39.471 1.00 98.50 87 ARG A CA 1
ATOM 673 C C . ARG A 1 87 ? 24.834 5.113 -38.263 1.00 98.50 87 ARG A C 1
ATOM 675 O O . ARG A 1 87 ? 23.887 5.413 -37.548 1.00 98.50 87 ARG A O 1
ATOM 682 N N . THR A 1 88 ? 25.622 4.068 -38.010 1.00 98.56 88 THR A N 1
ATOM 683 C CA . THR A 1 88 ? 25.397 3.172 -36.866 1.00 98.56 88 THR A CA 1
ATOM 684 C C . THR A 1 88 ? 25.530 3.922 -35.545 1.00 98.56 88 THR A C 1
ATOM 686 O O . THR A 1 88 ? 24.748 3.694 -34.625 1.00 98.56 88 THR A O 1
ATOM 689 N N . ARG A 1 89 ? 26.500 4.834 -35.443 1.00 98.62 89 ARG A N 1
ATOM 690 C CA . ARG A 1 89 ? 26.701 5.660 -34.256 1.00 98.62 89 ARG A CA 1
ATOM 691 C C . ARG A 1 89 ? 25.504 6.573 -34.001 1.00 98.62 89 ARG A C 1
ATOM 693 O O . ARG A 1 89 ? 24.982 6.558 -32.891 1.00 98.62 89 ARG A O 1
ATOM 700 N N . VAL A 1 90 ? 25.038 7.293 -35.021 1.00 98.62 90 VAL A N 1
ATOM 701 C CA . VAL A 1 90 ? 23.857 8.167 -34.917 1.00 98.62 90 VAL A CA 1
ATOM 702 C C . VAL A 1 90 ? 22.608 7.363 -34.541 1.00 98.62 90 VAL A C 1
ATOM 704 O O . VAL A 1 90 ? 21.854 7.764 -33.656 1.00 98.62 90 VAL A O 1
ATOM 707 N N . ASP A 1 91 ? 22.406 6.192 -35.147 1.00 98.62 91 ASP A N 1
ATOM 708 C CA . ASP A 1 91 ? 21.278 5.312 -34.822 1.00 98.62 91 ASP A CA 1
ATOM 709 C C . ASP A 1 91 ? 21.319 4.824 -33.366 1.00 98.62 91 ASP A C 1
ATOM 711 O O . ASP A 1 91 ? 20.278 4.729 -32.710 1.00 98.62 91 ASP A O 1
ATOM 715 N N . LEU A 1 92 ? 22.508 4.504 -32.844 1.00 98.56 92 LEU A N 1
ATOM 716 C CA . LEU A 1 92 ? 22.683 4.106 -31.447 1.00 98.56 92 LEU A CA 1
ATOM 717 C C . LEU A 1 92 ? 22.445 5.275 -30.489 1.00 98.56 92 LEU A C 1
ATOM 719 O O . LEU A 1 92 ? 21.754 5.087 -29.491 1.00 98.56 92 LEU A O 1
ATOM 723 N N . GLU A 1 93 ? 22.961 6.466 -30.796 1.00 98.69 93 GLU A N 1
ATOM 724 C CA . GLU A 1 93 ? 22.727 7.682 -30.007 1.00 98.69 93 GLU A CA 1
ATOM 725 C C . GLU A 1 93 ? 21.222 7.993 -29.919 1.00 98.69 93 GLU A C 1
ATOM 727 O O . GLU A 1 93 ? 20.691 8.166 -28.821 1.00 98.69 93 GLU A O 1
ATOM 732 N N . ASN A 1 94 ? 20.500 7.921 -31.042 1.00 98.38 94 ASN A N 1
ATOM 733 C CA . ASN A 1 94 ? 19.047 8.113 -31.075 1.00 98.38 94 ASN A CA 1
ATOM 734 C C . ASN A 1 94 ? 18.287 7.054 -30.260 1.00 98.38 94 ASN A C 1
ATOM 736 O O . ASN A 1 94 ? 17.354 7.385 -29.528 1.00 98.38 94 ASN A O 1
ATOM 740 N N . LYS A 1 95 ? 18.678 5.775 -30.352 1.00 98.62 95 LYS A N 1
ATOM 741 C CA . LYS A 1 95 ? 18.053 4.695 -29.565 1.00 98.62 95 LYS A CA 1
ATOM 742 C C . LYS A 1 95 ? 18.291 4.855 -28.067 1.00 98.62 95 LYS A C 1
ATOM 744 O O . LYS A 1 95 ? 17.399 4.540 -27.277 1.00 98.62 95 LYS A O 1
ATOM 749 N N . ILE A 1 96 ? 19.479 5.313 -27.676 1.00 98.50 96 ILE A N 1
ATOM 750 C CA . ILE A 1 96 ? 19.810 5.596 -26.277 1.00 98.50 96 ILE A CA 1
ATOM 751 C C . ILE A 1 96 ? 18.930 6.734 -25.762 1.00 98.50 96 ILE A C 1
ATOM 753 O O . ILE A 1 96 ? 18.318 6.577 -24.706 1.00 98.50 96 ILE A O 1
ATOM 757 N N . GLU A 1 97 ? 18.811 7.828 -26.515 1.00 98.62 97 GLU A N 1
ATOM 758 C CA . GLU A 1 97 ? 17.986 8.970 -26.113 1.00 98.62 97 GLU A CA 1
ATOM 759 C C . GLU A 1 97 ? 16.506 8.588 -26.009 1.00 98.62 97 GLU A C 1
ATOM 761 O O . GLU A 1 97 ? 15.872 8.844 -24.988 1.00 98.62 97 GLU A O 1
ATOM 766 N N . GLN A 1 98 ? 15.977 7.855 -26.993 1.00 98.56 98 GLN A N 1
ATOM 767 C CA . GLN A 1 98 ? 14.603 7.355 -26.941 1.00 98.56 98 GLN A CA 1
ATOM 768 C C . GLN A 1 98 ? 14.366 6.458 -25.717 1.00 98.56 98 GLN A C 1
ATOM 770 O O . GLN A 1 98 ? 13.380 6.622 -25.003 1.00 98.56 98 GLN A O 1
ATOM 775 N N . THR A 1 99 ? 15.294 5.537 -25.435 1.00 98.62 99 THR A N 1
ATOM 776 C CA . THR A 1 99 ? 15.204 4.662 -24.256 1.00 98.62 99 THR A CA 1
ATOM 777 C C . THR A 1 99 ? 15.222 5.474 -22.963 1.00 98.62 99 THR A C 1
ATOM 779 O O . THR A 1 99 ? 14.501 5.151 -22.018 1.00 98.62 99 THR A O 1
ATOM 782 N N . ARG A 1 100 ? 16.036 6.532 -22.906 1.00 98.62 100 ARG A N 1
ATOM 783 C CA . ARG A 1 100 ? 16.114 7.425 -21.752 1.00 98.62 100 ARG A CA 1
ATOM 784 C C . ARG A 1 100 ? 14.792 8.158 -21.530 1.00 98.62 100 ARG A C 1
ATOM 786 O O . ARG A 1 100 ? 14.272 8.095 -20.419 1.00 98.62 100 ARG A O 1
ATOM 793 N N . THR A 1 101 ? 14.223 8.766 -22.570 1.00 98.62 101 THR A N 1
ATOM 794 C CA . THR A 1 101 ? 12.915 9.435 -22.493 1.00 98.62 101 THR A CA 1
ATOM 795 C C . THR A 1 101 ? 11.812 8.466 -22.058 1.00 98.62 101 THR A C 1
ATOM 797 O O . THR A 1 101 ? 11.015 8.783 -21.177 1.00 98.62 101 THR A O 1
ATOM 800 N N . ASP A 1 102 ? 11.786 7.249 -22.608 1.00 98.62 102 ASP A N 1
ATOM 801 C CA . ASP A 1 102 ? 10.801 6.230 -22.229 1.00 98.62 102 ASP A CA 1
ATOM 802 C C . ASP A 1 102 ? 10.925 5.818 -20.752 1.00 98.62 102 ASP A C 1
ATOM 804 O O . ASP A 1 102 ? 9.916 5.576 -20.080 1.00 98.62 102 ASP A O 1
ATOM 808 N N . LEU A 1 103 ? 12.152 5.726 -20.227 1.00 98.62 103 LEU A N 1
ATOM 809 C CA . LEU A 1 103 ? 12.398 5.431 -18.815 1.00 98.62 103 LEU A CA 1
ATOM 810 C C . LEU A 1 103 ? 11.990 6.592 -17.905 1.00 98.62 103 LEU A C 1
ATOM 812 O O . LEU A 1 103 ? 11.367 6.343 -16.874 1.00 98.62 103 LEU A O 1
ATOM 816 N N . GLU A 1 104 ? 12.299 7.833 -18.281 1.00 98.75 104 GLU A N 1
ATOM 817 C CA . GLU A 1 104 ? 11.889 9.035 -17.543 1.00 98.75 104 GLU A CA 1
ATOM 818 C C . GLU A 1 104 ? 10.355 9.105 -17.438 1.00 98.75 104 GLU A C 1
ATOM 820 O O . GLU A 1 104 ? 9.820 9.173 -16.329 1.00 98.75 104 GLU A O 1
ATOM 825 N N . ASN A 1 105 ? 9.643 8.909 -18.553 1.00 98.44 105 ASN A N 1
ATOM 826 C CA . ASN A 1 105 ? 8.178 8.859 -18.581 1.00 98.44 105 ASN A CA 1
ATOM 827 C C . ASN A 1 105 ? 7.606 7.737 -17.694 1.00 98.44 105 ASN A C 1
ATOM 829 O O . ASN A 1 105 ? 6.651 7.948 -16.944 1.00 98.44 105 ASN A O 1
ATOM 833 N N . LYS A 1 106 ? 8.193 6.531 -17.734 1.00 98.62 106 LYS A N 1
ATOM 834 C CA . LYS A 1 106 ? 7.765 5.413 -16.871 1.00 98.62 106 LYS A CA 1
ATOM 835 C C . LYS A 1 106 ? 7.980 5.707 -15.388 1.00 98.62 106 LYS A C 1
ATOM 837 O O . LYS A 1 106 ? 7.161 5.295 -14.562 1.00 98.62 106 LYS A O 1
ATOM 842 N N . ILE A 1 107 ? 9.070 6.390 -15.039 1.00 98.44 107 ILE A N 1
ATOM 843 C CA . ILE A 1 107 ? 9.353 6.801 -13.661 1.00 98.44 107 ILE A CA 1
ATOM 844 C C . ILE A 1 107 ? 8.312 7.821 -13.194 1.00 98.44 107 ILE A C 1
ATOM 846 O O . ILE A 1 107 ? 7.777 7.665 -12.096 1.00 98.44 107 ILE A O 1
ATOM 850 N N . GLU A 1 108 ? 7.990 8.825 -14.011 1.00 98.56 108 GLU A N 1
ATOM 851 C CA . GLU A 1 108 ? 6.961 9.822 -13.691 1.00 98.56 108 GLU A CA 1
ATOM 852 C C . GLU A 1 108 ? 5.580 9.187 -13.513 1.00 98.56 108 GLU A C 1
ATOM 854 O O . GLU A 1 108 ? 4.931 9.414 -12.491 1.00 98.56 108 GLU A O 1
ATOM 859 N N . GLN A 1 109 ? 5.174 8.307 -14.433 1.00 98.50 109 GLN A N 1
ATOM 860 C CA . GLN A 1 109 ? 3.912 7.575 -14.321 1.00 98.50 109 GLN A CA 1
ATOM 861 C C . GLN A 1 109 ? 3.859 6.733 -13.038 1.00 98.50 109 GLN A C 1
ATOM 863 O O . GLN A 1 109 ? 2.875 6.772 -12.303 1.00 98.50 109 GLN A O 1
ATOM 868 N N . THR A 1 110 ? 4.943 6.016 -12.724 1.00 98.50 110 THR A N 1
ATOM 869 C CA . THR A 1 110 ? 5.025 5.205 -11.500 1.00 98.50 110 THR A CA 1
ATOM 870 C C . THR A 1 110 ? 4.920 6.072 -10.243 1.00 98.50 110 THR A C 1
ATOM 872 O O . THR A 1 110 ? 4.279 5.669 -9.272 1.00 98.50 110 THR A O 1
ATOM 875 N N . ARG A 1 111 ? 5.532 7.263 -10.240 1.00 98.50 111 ARG A N 1
ATOM 876 C CA . ARG A 1 111 ? 5.435 8.212 -9.121 1.00 98.50 111 ARG A CA 1
ATOM 877 C C . ARG A 1 111 ? 4.005 8.711 -8.930 1.00 98.50 111 ARG A C 1
ATOM 879 O O . ARG A 1 111 ? 3.512 8.628 -7.809 1.00 98.50 111 ARG A O 1
ATOM 886 N N . ALA A 1 112 ? 3.337 9.136 -10.002 1.00 98.31 112 ALA A N 1
ATOM 887 C CA . ALA A 1 112 ? 1.946 9.588 -9.948 1.00 98.31 112 ALA A CA 1
ATOM 888 C C . ALA A 1 112 ? 0.998 8.478 -9.453 1.00 98.31 112 ALA A C 1
ATOM 890 O O . ALA A 1 112 ? 0.139 8.708 -8.601 1.00 98.31 112 ALA A O 1
ATOM 891 N N . ASP A 1 113 ? 1.197 7.240 -9.917 1.00 98.56 113 ASP A N 1
ATOM 892 C CA . ASP A 1 113 ? 0.408 6.087 -9.471 1.00 98.56 113 ASP A CA 1
ATOM 893 C C . ASP A 1 113 ? 0.600 5.787 -7.975 1.00 98.56 113 ASP A C 1
ATOM 895 O O . ASP A 1 113 ? -0.353 5.404 -7.283 1.00 98.56 113 ASP A O 1
ATOM 899 N N . LEU A 1 114 ? 1.831 5.925 -7.468 1.00 98.50 114 LEU A N 1
ATOM 900 C CA . LEU A 1 114 ? 2.147 5.744 -6.051 1.00 98.50 114 LEU A CA 1
ATOM 901 C C . LEU A 1 114 ? 1.561 6.865 -5.191 1.00 98.50 114 LEU A C 1
ATOM 903 O O . LEU A 1 114 ? 0.967 6.565 -4.157 1.00 98.50 114 LEU A O 1
ATOM 907 N N . GLU A 1 115 ? 1.668 8.118 -5.628 1.00 98.62 115 GLU A N 1
ATOM 908 C CA . GLU A 1 115 ? 1.067 9.274 -4.957 1.00 98.62 115 GLU A CA 1
ATOM 909 C C . GLU A 1 115 ? -0.451 9.098 -4.828 1.00 98.62 115 GLU A C 1
ATOM 911 O O . GLU A 1 115 ? -0.983 9.097 -3.717 1.00 98.62 115 GLU A O 1
ATOM 916 N N . GLY A 1 116 ? -1.135 8.748 -5.922 1.00 98.50 116 GLY A N 1
ATOM 917 C CA . GLY A 1 116 ? -2.572 8.478 -5.880 1.00 98.50 116 GLY A CA 1
ATOM 918 C C . GLY A 1 116 ? -2.954 7.280 -4.996 1.00 98.50 116 GLY A C 1
ATOM 919 O O . GLY A 1 116 ? -4.041 7.254 -4.415 1.00 98.50 116 GLY A O 1
ATOM 920 N N . LYS A 1 117 ? -2.093 6.257 -4.865 1.00 98.62 117 LYS A N 1
ATOM 921 C CA . LYS A 1 117 ? -2.314 5.147 -3.913 1.00 98.62 117 LYS A CA 1
ATOM 922 C C . LYS A 1 117 ? -2.166 5.604 -2.461 1.00 98.62 117 LYS A C 1
ATOM 924 O O . LYS A 1 117 ? -2.929 5.132 -1.614 1.00 98.62 117 LYS A O 1
ATOM 929 N N . ILE A 1 118 ? -1.211 6.488 -2.179 1.00 98.38 118 ILE A N 1
ATOM 930 C CA . ILE A 1 118 ? -0.995 7.057 -0.845 1.00 98.38 118 ILE A CA 1
ATOM 931 C C . ILE A 1 118 ? -2.206 7.896 -0.438 1.00 98.38 118 ILE A C 1
ATOM 933 O O . ILE A 1 118 ? -2.773 7.633 0.621 1.00 98.38 118 ILE A O 1
ATOM 937 N N . GLU A 1 119 ? -2.665 8.810 -1.295 1.00 98.62 119 GLU A N 1
ATOM 938 C CA . GLU A 1 119 ? -3.835 9.659 -1.026 1.00 98.62 119 GLU A CA 1
ATOM 939 C C . GLU A 1 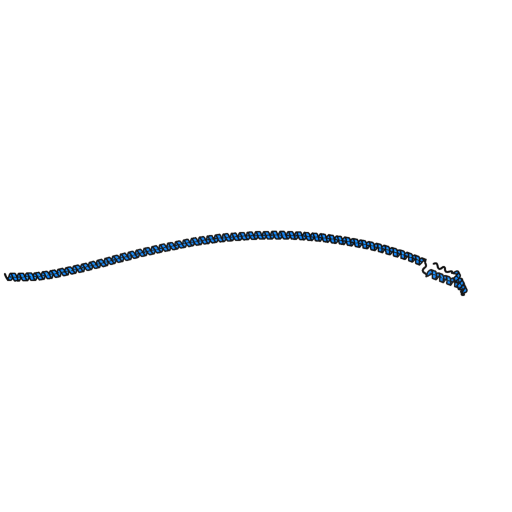119 ? -5.096 8.831 -0.746 1.00 98.62 119 GLU A C 1
ATOM 941 O O . GLU A 1 119 ? -5.788 9.048 0.249 1.00 98.62 119 GLU A O 1
ATOM 946 N N . ARG A 1 120 ? -5.364 7.812 -1.577 1.00 98.56 120 ARG A N 1
ATOM 947 C CA . ARG A 1 120 ? -6.492 6.888 -1.366 1.00 98.56 120 ARG A CA 1
ATOM 948 C C . ARG A 1 120 ? -6.392 6.151 -0.033 1.00 98.56 120 ARG A C 1
ATOM 950 O O . ARG A 1 120 ? -7.380 6.046 0.685 1.00 98.56 120 ARG A O 1
ATOM 957 N N . THR A 1 121 ? -5.198 5.679 0.320 1.00 98.56 121 THR A N 1
ATOM 958 C CA . THR A 1 121 ? -4.973 4.985 1.597 1.00 98.56 121 THR A CA 1
ATOM 959 C C . THR A 1 121 ? -5.189 5.921 2.787 1.00 98.56 121 THR A C 1
ATOM 961 O O . THR A 1 121 ? -5.781 5.512 3.783 1.00 98.56 121 THR A O 1
ATOM 964 N N . GLN A 1 122 ? -4.740 7.176 2.692 1.00 98.56 122 GLN A N 1
ATOM 965 C CA . GLN A 1 122 ? -4.957 8.184 3.731 1.00 98.56 122 GLN A CA 1
ATOM 966 C C . GLN A 1 122 ? -6.448 8.490 3.915 1.00 98.56 122 GLN A C 1
ATOM 968 O O . GLN A 1 122 ? -6.932 8.448 5.043 1.00 98.56 122 GLN A O 1
ATOM 973 N N . ALA A 1 123 ? -7.187 8.708 2.824 1.00 98.31 123 ALA A N 1
ATOM 974 C CA . ALA A 1 123 ? -8.629 8.952 2.876 1.00 98.31 123 ALA A CA 1
ATOM 975 C C . ALA A 1 123 ? -9.405 7.766 3.483 1.00 98.31 123 ALA A C 1
ATOM 977 O O . ALA A 1 123 ? -10.301 7.955 4.310 1.00 98.31 123 ALA A O 1
ATOM 978 N N . ASP A 1 124 ? -9.035 6.534 3.123 1.00 98.69 124 ASP A N 1
ATOM 979 C CA . ASP A 1 124 ? -9.645 5.324 3.681 1.00 98.69 124 ASP A CA 1
ATOM 980 C C . ASP A 1 124 ? -9.375 5.174 5.186 1.00 98.69 124 ASP A C 1
ATOM 982 O O . ASP A 1 124 ? -10.257 4.736 5.934 1.00 98.69 124 ASP A O 1
ATOM 986 N N . LEU A 1 125 ? -8.162 5.513 5.639 1.00 98.62 125 LEU A N 1
ATOM 987 C CA . LEU A 1 125 ? -7.802 5.490 7.057 1.00 98.62 125 LEU A CA 1
ATOM 988 C C . LEU A 1 125 ? -8.566 6.554 7.845 1.00 98.62 125 LEU A C 1
ATOM 990 O O . LEU A 1 125 ? -9.148 6.206 8.871 1.00 98.62 125 LEU A O 1
ATOM 994 N N . GLU A 1 126 ? -8.638 7.788 7.347 1.00 98.69 126 GLU A N 1
ATOM 995 C CA . GLU A 1 126 ? -9.411 8.868 7.976 1.00 98.69 126 GLU A CA 1
ATOM 996 C C . GLU A 1 126 ? -10.880 8.454 8.141 1.00 98.69 126 GLU A C 1
ATOM 998 O O . GLU A 1 126 ? -11.431 8.460 9.240 1.00 98.69 126 GLU A O 1
ATOM 1003 N N . SER A 1 127 ? -11.483 7.920 7.075 1.00 98.44 127 SER A N 1
ATOM 1004 C CA . SER A 1 127 ? -12.865 7.442 7.111 1.00 98.44 127 SER A CA 1
ATOM 1005 C C . SER A 1 127 ? -13.079 6.285 8.100 1.00 98.44 127 SER A C 1
ATOM 1007 O O . SER A 1 127 ? -14.145 6.167 8.709 1.00 98.44 127 SER A O 1
ATOM 1009 N N . LYS A 1 128 ? -12.096 5.394 8.282 1.00 98.62 128 LYS A N 1
ATOM 1010 C CA . LYS A 1 128 ? -12.167 4.332 9.304 1.00 98.62 128 LYS A CA 1
ATOM 1011 C C . LYS A 1 128 ? -12.058 4.890 10.721 1.00 98.62 128 LYS A C 1
ATOM 1013 O O . LYS A 1 128 ? -12.751 4.383 11.607 1.00 98.62 128 LYS A O 1
ATOM 1018 N N . ILE A 1 129 ? -11.216 5.899 10.933 1.00 98.44 129 ILE A N 1
ATOM 1019 C CA . ILE A 1 129 ? -11.072 6.580 12.224 1.00 98.44 129 ILE A CA 1
ATOM 1020 C C . ILE A 1 129 ? -12.392 7.261 12.594 1.00 98.44 129 ILE A C 1
ATOM 1022 O O . ILE A 1 129 ? -12.909 7.003 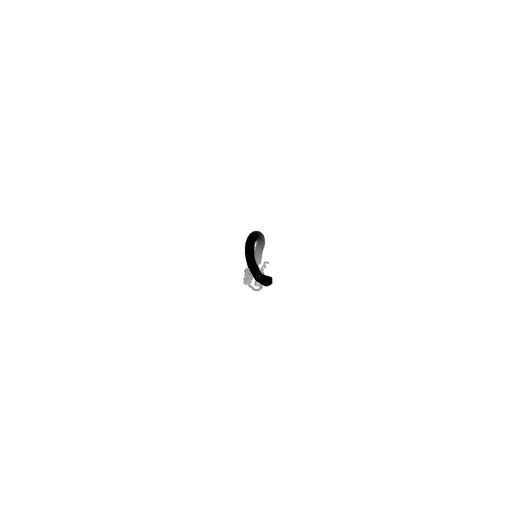13.681 1.00 98.44 129 ILE A O 1
ATOM 1026 N N . ASP A 1 130 ? -12.991 8.015 11.671 1.00 98.69 130 ASP A N 1
ATOM 1027 C CA . ASP A 1 130 ? -14.273 8.693 11.889 1.00 98.69 130 ASP A CA 1
ATOM 1028 C C . ASP A 1 130 ? -15.400 7.715 12.228 1.00 98.69 130 ASP A C 1
ATOM 1030 O O . ASP A 1 130 ? -16.114 7.901 13.215 1.00 98.69 130 ASP A O 1
ATOM 1034 N N . ARG A 1 131 ? -15.530 6.619 11.466 1.00 98.62 131 ARG A N 1
ATOM 1035 C CA . ARG A 1 131 ? -16.523 5.570 11.766 1.00 98.62 131 ARG A CA 1
ATOM 1036 C C . ARG A 1 131 ? -16.310 4.970 13.153 1.00 98.62 131 ARG A C 1
ATOM 1038 O O . ARG A 1 131 ? -17.260 4.834 13.914 1.00 98.62 131 ARG A O 1
ATOM 1045 N N . THR A 1 132 ? -15.061 4.651 13.497 1.00 98.62 132 THR A N 1
ATOM 1046 C CA . THR A 1 132 ? -14.726 4.082 14.811 1.00 98.62 132 THR A CA 1
ATOM 1047 C C . THR A 1 132 ? -15.068 5.055 15.936 1.00 98.62 132 THR A C 1
ATOM 1049 O O . THR A 1 132 ? -15.574 4.642 16.977 1.00 98.62 132 THR A O 1
ATOM 1052 N N . ARG A 1 133 ? -14.816 6.351 15.731 1.00 98.62 133 ARG A N 1
ATOM 1053 C CA . ARG A 1 133 ? -15.149 7.398 16.695 1.00 98.62 133 ARG A CA 1
ATOM 1054 C C . ARG A 1 133 ? -16.656 7.485 16.928 1.00 98.62 133 ARG A C 1
ATOM 1056 O O . ARG A 1 133 ? -17.074 7.433 18.080 1.00 98.62 133 ARG A O 1
ATOM 1063 N N . VAL A 1 134 ? -17.452 7.544 15.861 1.00 98.69 134 VAL A N 1
ATOM 1064 C CA . VAL A 1 134 ? -18.922 7.579 15.951 1.00 98.69 134 VAL A CA 1
ATOM 1065 C C . VAL A 1 134 ? -19.466 6.326 16.645 1.00 98.69 134 VAL A C 1
ATOM 1067 O O . VAL A 1 134 ? -20.318 6.424 17.526 1.00 98.69 134 VAL A O 1
ATOM 1070 N N . ASP A 1 135 ? -18.941 5.144 16.317 1.00 98.69 135 ASP A N 1
ATOM 1071 C CA . ASP A 1 135 ? -19.347 3.891 16.963 1.00 98.69 135 ASP A CA 1
ATOM 1072 C C . ASP A 1 135 ? -19.043 3.884 18.471 1.00 98.69 135 ASP A C 1
ATOM 1074 O O . ASP A 1 135 ? -19.833 3.367 19.267 1.00 98.69 135 ASP A O 1
ATOM 1078 N N . LEU A 1 136 ? -17.904 4.450 18.883 1.00 98.62 136 LEU A N 1
ATOM 1079 C CA . LEU A 1 136 ? -17.548 4.589 20.296 1.00 98.62 136 LEU A CA 1
ATOM 1080 C C . LEU A 1 136 ? -18.435 5.611 21.012 1.00 98.62 136 LEU A C 1
ATOM 1082 O O . LEU A 1 136 ? -18.892 5.321 22.117 1.00 98.62 136 LEU A O 1
ATOM 1086 N N . GLU A 1 137 ? -18.715 6.759 20.393 1.00 98.69 137 GLU A N 1
ATOM 1087 C CA . GLU A 1 137 ? -19.632 7.773 20.932 1.00 98.69 137 GLU A CA 1
ATOM 1088 C C . GLU A 1 137 ? -21.031 7.172 21.166 1.00 98.69 137 GLU A C 1
ATOM 1090 O O . GLU A 1 137 ? -21.571 7.284 22.268 1.00 98.69 137 GLU A O 1
ATOM 1095 N N . ASN A 1 138 ? -21.558 6.409 20.203 1.00 98.50 138 ASN A N 1
ATOM 1096 C CA . ASN A 1 138 ? -22.841 5.712 20.341 1.00 98.50 138 ASN A CA 1
ATOM 1097 C C . ASN A 1 138 ? -22.835 4.661 21.465 1.00 98.50 138 ASN A C 1
ATOM 1099 O O . ASN A 1 138 ? -23.799 4.552 22.223 1.00 98.50 138 ASN A O 1
ATOM 1103 N N . LYS A 1 139 ? -21.754 3.880 21.609 1.00 98.69 139 LYS A N 1
ATOM 1104 C CA . LYS A 1 139 ? -21.629 2.893 22.700 1.00 98.69 139 LYS A CA 1
ATOM 1105 C C . LYS A 1 139 ? -21.558 3.549 24.076 1.00 98.69 139 LYS A C 1
ATOM 1107 O O . LYS A 1 139 ? -22.099 2.996 25.037 1.00 98.69 139 LYS A O 1
ATOM 1112 N N . ILE A 1 140 ? -20.880 4.692 24.178 1.00 98.50 140 ILE A N 1
ATOM 1113 C CA . ILE A 1 140 ? -20.811 5.475 25.414 1.00 98.50 140 ILE A CA 1
ATOM 1114 C C . ILE A 1 140 ? -22.208 5.972 25.784 1.00 98.50 140 ILE A C 1
ATOM 1116 O O . ILE A 1 140 ? -22.620 5.782 26.928 1.00 98.50 140 ILE A O 1
ATOM 1120 N N . GLU A 1 141 ? -22.950 6.531 24.826 1.00 98.62 141 GLU A N 1
ATOM 1121 C CA . GLU A 1 141 ? -24.308 7.023 25.071 1.00 98.62 141 GLU A CA 1
ATOM 1122 C C . GLU A 1 141 ? -25.253 5.892 25.491 1.00 98.62 141 GLU A C 1
ATOM 1124 O O . GLU A 1 141 ? -25.919 5.999 26.518 1.00 98.62 141 GLU A O 1
ATOM 1129 N N . GLN A 1 142 ? -25.221 4.748 24.798 1.00 98.56 142 GLN A N 1
ATOM 1130 C CA . GLN A 1 142 ? -26.018 3.581 25.187 1.00 98.56 142 GLN A CA 1
ATOM 1131 C C . GLN A 1 142 ? -25.687 3.108 26.610 1.00 98.56 142 GLN A C 1
ATOM 1133 O O . GLN A 1 142 ? -26.585 2.864 27.412 1.00 98.56 142 GLN A O 1
ATOM 1138 N N . THR A 1 143 ? -24.396 3.014 26.947 1.00 98.62 143 THR A N 1
ATOM 1139 C CA . THR A 1 143 ? -23.959 2.611 28.294 1.00 98.62 143 THR A CA 1
ATOM 1140 C C . THR A 1 143 ? -24.462 3.591 29.352 1.00 98.62 143 THR A C 1
ATOM 1142 O O . THR A 1 143 ? -24.851 3.182 30.446 1.00 98.62 143 THR A O 1
ATOM 1145 N N . ARG A 1 144 ? -24.464 4.891 29.039 1.00 98.56 144 ARG A N 1
ATOM 1146 C CA . ARG A 1 144 ? -24.980 5.928 29.929 1.00 98.56 144 ARG A CA 1
ATOM 1147 C C . ARG A 1 144 ? -26.479 5.761 30.164 1.00 98.56 144 ARG A C 1
ATOM 1149 O O . ARG A 1 144 ? -26.883 5.714 31.324 1.00 98.56 144 ARG A O 1
ATOM 1156 N N . THR A 1 145 ? -27.272 5.602 29.106 1.00 98.62 145 THR A N 1
ATOM 1157 C CA . THR A 1 145 ? -28.718 5.352 29.213 1.00 98.62 145 THR A CA 1
ATOM 1158 C C . THR A 1 145 ? -29.014 4.091 30.030 1.00 98.62 145 THR A C 1
ATOM 1160 O O . THR A 1 145 ? -29.863 4.110 30.920 1.00 98.62 145 THR A O 1
ATOM 1163 N N . ASP A 1 146 ? -28.279 3.002 29.796 1.00 98.62 146 ASP A N 1
ATOM 1164 C CA . ASP A 1 146 ? -28.456 1.750 30.540 1.00 98.62 146 ASP A CA 1
ATOM 1165 C C . ASP A 1 146 ? -28.160 1.926 32.041 1.00 98.62 146 ASP A C 1
ATOM 1167 O O . ASP A 1 146 ? -28.872 1.384 32.894 1.00 98.62 146 ASP A O 1
ATOM 1171 N N . LEU A 1 147 ? -27.124 2.700 32.385 1.00 98.62 147 LEU A N 1
ATOM 1172 C CA . LEU A 1 147 ? -26.794 3.023 33.775 1.00 98.62 147 LEU A CA 1
ATOM 1173 C C . LEU A 1 147 ? -27.848 3.921 34.428 1.00 98.62 147 LEU A C 1
ATOM 1175 O O . LEU A 1 147 ? -28.211 3.669 35.577 1.00 98.62 147 LEU A O 1
ATOM 1179 N N . GLU A 1 148 ? -28.353 4.930 33.716 1.00 98.69 148 GLU A N 1
ATOM 1180 C CA . GLU A 1 148 ? -29.428 5.808 34.194 1.00 98.69 148 GLU A CA 1
ATOM 1181 C C . GLU A 1 148 ? -30.692 4.993 34.518 1.00 98.69 148 GLU A C 1
ATOM 1183 O O . GLU A 1 148 ? -31.186 5.057 35.647 1.00 98.69 148 GLU A O 1
ATOM 1188 N N . ASN A 1 149 ? -31.115 4.111 33.606 1.00 98.44 149 ASN A N 1
ATOM 1189 C CA . ASN A 1 149 ? -32.250 3.205 33.815 1.00 98.44 149 ASN A CA 1
ATOM 1190 C C . ASN A 1 149 ? -32.035 2.271 35.018 1.00 98.44 149 ASN A C 1
ATOM 1192 O O . ASN A 1 149 ? -32.936 2.053 35.830 1.00 98.44 149 ASN A O 1
ATOM 1196 N N . LYS A 1 150 ? -30.826 1.715 35.176 1.00 98.62 150 LYS A N 1
ATOM 1197 C CA . LYS A 1 150 ? -30.508 0.822 36.302 1.00 98.62 150 LYS A CA 1
ATOM 1198 C C . LYS A 1 150 ? -30.531 1.553 37.646 1.00 98.62 150 LYS A C 1
ATOM 1200 O O . LYS A 1 150 ? -30.947 0.972 38.654 1.00 98.62 150 LYS A O 1
ATOM 1205 N N . ILE A 1 151 ? -30.086 2.810 37.675 1.00 98.38 151 ILE A N 1
ATOM 1206 C CA . ILE A 1 151 ? -30.164 3.669 38.861 1.00 98.38 151 ILE A CA 1
ATOM 1207 C C . ILE A 1 151 ? -31.627 3.950 39.211 1.00 98.38 151 ILE A C 1
ATOM 1209 O O . ILE A 1 151 ? -31.991 3.829 40.381 1.00 98.38 151 ILE A O 1
ATOM 1213 N N . GLU A 1 152 ? -32.460 4.285 38.226 1.00 98.56 152 GLU A N 1
ATOM 1214 C CA . GLU A 1 152 ? -33.890 4.538 38.431 1.00 98.56 152 GLU A CA 1
ATOM 1215 C C . GLU A 1 152 ? -34.612 3.301 38.979 1.00 98.56 152 GLU A C 1
ATOM 1217 O O . GLU A 1 152 ? -35.261 3.386 40.023 1.00 98.56 152 GLU A O 1
ATOM 1222 N N . GLN A 1 153 ? -34.390 2.128 38.378 1.00 98.56 153 GLN A N 1
ATOM 1223 C CA . GLN A 1 153 ? -34.947 0.869 38.878 1.00 98.56 153 GLN A CA 1
ATOM 1224 C C . GLN A 1 153 ? -34.505 0.582 40.319 1.00 98.56 153 GLN A C 1
ATOM 1226 O O . GLN A 1 153 ? -35.316 0.212 41.165 1.00 98.56 153 GLN A O 1
ATOM 1231 N N . THR A 1 154 ? -33.220 0.790 40.625 1.00 98.56 154 THR A N 1
ATOM 1232 C CA . THR A 1 154 ? -32.693 0.579 41.982 1.00 98.56 154 THR A CA 1
ATOM 1233 C C . THR A 1 154 ? -33.351 1.524 42.990 1.00 98.56 154 THR A C 1
ATOM 1235 O O . THR A 1 154 ? -33.633 1.117 44.118 1.00 98.56 154 THR A O 1
ATOM 1238 N N . ARG A 1 155 ? -33.609 2.781 42.605 1.00 98.50 155 ARG A N 1
ATOM 1239 C CA . ARG A 1 155 ? -34.317 3.748 43.454 1.00 98.50 155 ARG A CA 1
ATOM 1240 C C . ARG A 1 155 ? -35.754 3.309 43.719 1.00 98.50 155 ARG A C 1
ATOM 1242 O O . ARG A 1 155 ? -36.132 3.262 44.885 1.00 98.50 155 ARG A O 1
ATOM 1249 N N . ALA A 1 156 ? -36.496 2.918 42.684 1.00 98.38 156 ALA A N 1
ATOM 1250 C CA . ALA A 1 156 ? -37.869 2.430 42.823 1.00 98.38 156 ALA A CA 1
ATOM 1251 C C . ALA A 1 156 ? -37.948 1.176 43.718 1.00 98.38 156 ALA A C 1
ATOM 1253 O O . ALA A 1 156 ? -38.793 1.079 44.609 1.00 98.38 156 ALA A O 1
ATOM 1254 N N . ASP A 1 157 ? -37.013 0.236 43.551 1.00 98.56 157 ASP A N 1
ATOM 1255 C CA . ASP A 1 157 ? -36.939 -0.971 44.380 1.00 98.56 157 ASP A CA 1
ATOM 1256 C C . ASP A 1 157 ? -36.668 -0.647 45.860 1.00 98.56 157 ASP A C 1
ATOM 1258 O O . ASP A 1 157 ? -37.207 -1.308 46.758 1.00 98.56 157 ASP A O 1
ATOM 1262 N N . LEU A 1 158 ? -35.807 0.343 46.131 1.00 98.56 158 LEU A N 1
ATOM 1263 C CA . LEU A 1 158 ? -35.507 0.808 47.487 1.00 98.56 158 LEU A CA 1
ATOM 1264 C C . LEU A 1 158 ? -36.697 1.537 48.113 1.00 98.56 158 LEU A C 1
ATOM 1266 O O . LEU A 1 158 ? -37.017 1.260 49.267 1.00 98.56 158 LEU A O 1
ATOM 1270 N N . GLU A 1 159 ? -37.370 2.403 47.360 1.00 98.62 159 GLU A N 1
ATOM 1271 C CA . GLU A 1 159 ? -38.586 3.096 47.796 1.00 98.62 159 GLU A CA 1
ATOM 1272 C C . GLU A 1 159 ? -39.670 2.088 48.199 1.00 98.62 159 GLU A C 1
ATOM 1274 O O . GLU A 1 159 ? -40.123 2.092 49.343 1.00 98.62 159 GLU A O 1
ATOM 1279 N N . GLY A 1 160 ? -39.949 1.094 47.350 1.00 98.31 160 GLY A N 1
ATOM 1280 C CA . GLY A 1 160 ? -40.908 0.038 47.680 1.00 98.31 160 GLY A CA 1
ATOM 1281 C C . GLY A 1 160 ? -40.499 -0.828 48.884 1.00 98.31 160 GLY A C 1
ATOM 1282 O O . GLY A 1 160 ? -41.356 -1.350 49.600 1.00 98.31 160 GLY A O 1
ATOM 1283 N N . LYS A 1 161 ? -39.197 -1.013 49.154 1.00 98.56 161 LYS A N 1
ATOM 1284 C CA . LYS A 1 161 ? -38.730 -1.684 50.388 1.00 98.56 161 LYS A CA 1
ATOM 1285 C C . LYS A 1 161 ? -38.958 -0.823 51.629 1.00 98.56 161 LYS A C 1
ATOM 1287 O O . LYS A 1 161 ? -39.307 -1.376 52.676 1.00 98.56 161 LYS A O 1
ATOM 1292 N N . ILE A 1 162 ? -38.755 0.489 51.523 1.00 98.38 162 ILE A N 1
ATOM 1293 C CA . ILE A 1 162 ? -38.999 1.439 52.613 1.00 98.38 162 ILE A CA 1
ATOM 1294 C C . ILE A 1 162 ? -40.488 1.448 52.961 1.00 98.38 162 ILE A C 1
ATOM 1296 O O . ILE A 1 162 ? -40.818 1.230 54.124 1.00 98.38 162 ILE A O 1
ATOM 1300 N N . GLU A 1 163 ? -41.372 1.584 51.970 1.00 98.50 163 GLU A N 1
ATOM 1301 C CA . GLU A 1 163 ? -42.828 1.580 52.173 1.00 98.50 163 GLU A CA 1
ATOM 1302 C C . GLU A 1 163 ? -43.313 0.294 52.856 1.00 98.50 163 GLU A C 1
ATOM 1304 O O . GLU A 1 163 ? -44.040 0.344 53.849 1.00 98.50 163 GLU A O 1
ATOM 1309 N N . ARG A 1 164 ? -42.850 -0.876 52.389 1.00 98.38 164 ARG A N 1
ATOM 1310 C CA . ARG A 1 164 ? -43.175 -2.166 53.026 1.00 98.38 164 ARG A CA 1
ATOM 1311 C C . ARG A 1 164 ? -42.695 -2.232 54.472 1.00 98.38 164 ARG A C 1
ATOM 1313 O O . ARG A 1 164 ? -43.426 -2.698 55.338 1.00 98.38 164 ARG A O 1
ATOM 1320 N N . THR A 1 165 ? -41.482 -1.750 54.740 1.00 98.50 165 THR A N 1
ATOM 1321 C CA . THR A 1 165 ? -40.928 -1.729 56.101 1.00 98.50 165 THR A CA 1
ATOM 1322 C C . THR A 1 165 ? -41.737 -0.807 57.013 1.00 98.50 165 THR A C 1
ATOM 1324 O O . THR A 1 165 ? -41.998 -1.165 58.159 1.00 98.50 165 THR A O 1
ATOM 1327 N N . GLN A 1 166 ? -42.159 0.359 56.516 1.00 98.25 166 GLN A N 1
ATOM 1328 C CA . GLN A 1 166 ? -43.022 1.282 57.255 1.00 98.25 166 GLN A CA 1
ATOM 1329 C C . GLN A 1 166 ? -44.378 0.643 57.577 1.00 98.25 166 GLN A C 1
ATOM 1331 O O . GLN A 1 166 ? -44.787 0.664 58.735 1.00 98.25 166 GLN A O 1
ATOM 1336 N N . ALA A 1 167 ? -45.030 0.006 56.600 1.00 98.12 167 ALA A N 1
ATOM 1337 C CA . ALA A 1 167 ? -46.303 -0.685 56.809 1.00 98.12 167 ALA A CA 1
ATOM 1338 C C . ALA A 1 167 ? -46.193 -1.839 57.825 1.00 98.12 167 ALA A C 1
ATOM 1340 O O . ALA A 1 167 ? -47.047 -1.992 58.701 1.00 98.12 167 ALA A O 1
ATOM 1341 N N . ASP A 1 168 ? -45.116 -2.628 57.755 1.00 98.56 168 ASP A N 1
ATOM 1342 C CA . ASP A 1 168 ? -44.847 -3.707 58.710 1.00 98.56 168 ASP A CA 1
ATOM 1343 C C . ASP A 1 168 ? -44.631 -3.181 60.137 1.00 98.56 168 ASP A C 1
ATOM 1345 O O . ASP A 1 168 ? -45.075 -3.808 61.106 1.00 98.56 168 ASP A O 1
ATOM 1349 N N . LEU A 1 169 ? -43.935 -2.048 60.284 1.00 98.38 169 LEU A N 1
ATOM 1350 C CA . LEU A 1 169 ? -43.730 -1.396 61.577 1.00 98.38 169 LEU A CA 1
ATOM 1351 C C . LEU A 1 169 ? -45.042 -0.851 62.144 1.00 98.38 169 LEU A C 1
ATOM 1353 O O . LEU A 1 169 ? -45.320 -1.111 63.314 1.00 98.38 169 LEU A O 1
ATOM 1357 N N . GLU A 1 170 ? -45.862 -0.191 61.326 1.00 98.56 170 GLU A N 1
ATOM 1358 C CA . GLU A 1 170 ? -47.184 0.305 61.732 1.00 98.56 170 GLU A CA 1
ATOM 1359 C C . GLU A 1 170 ? -48.060 -0.846 62.248 1.00 98.56 170 GLU A C 1
ATOM 1361 O O . GLU A 1 170 ? -48.555 -0.815 63.373 1.00 98.56 170 GLU A O 1
ATOM 1366 N N . SER A 1 171 ? -48.127 -1.955 61.500 1.00 98.25 171 SER A N 1
ATOM 1367 C CA . SER A 1 171 ? -48.895 -3.134 61.916 1.00 98.25 171 SER A CA 1
ATOM 1368 C C . SER A 1 171 ? -48.379 -3.754 63.223 1.00 98.25 171 SER A C 1
ATOM 1370 O O . SER A 1 171 ? -49.166 -4.238 64.042 1.00 98.25 171 SER A O 1
ATOM 1372 N N . LYS A 1 172 ? -47.059 -3.758 63.458 1.00 98.31 172 LYS A N 1
ATOM 1373 C CA . LYS A 1 172 ? -46.483 -4.221 64.734 1.00 98.31 172 LYS A CA 1
ATOM 1374 C C . LYS A 1 172 ? -46.831 -3.290 65.894 1.00 98.31 172 LYS A C 1
ATOM 1376 O O . LYS A 1 172 ? -47.084 -3.791 66.993 1.00 98.31 172 LYS A O 1
ATOM 1381 N N . ILE A 1 173 ? -46.836 -1.977 65.667 1.00 98.31 173 ILE A N 1
ATOM 1382 C CA . ILE A 1 173 ? -47.235 -0.980 66.666 1.00 98.31 173 ILE A CA 1
ATOM 1383 C C . ILE A 1 173 ? -48.702 -1.193 67.048 1.00 98.31 173 ILE A C 1
ATOM 1385 O O . ILE A 1 173 ? -48.990 -1.344 68.236 1.00 98.31 173 ILE A O 1
ATOM 1389 N N . ASP A 1 174 ? -49.597 -1.323 66.066 1.00 98.44 174 ASP A N 1
ATOM 1390 C CA . ASP A 1 174 ? -51.026 -1.567 66.299 1.00 98.44 174 ASP A CA 1
ATOM 1391 C C . ASP A 1 174 ? -51.275 -2.850 67.096 1.00 98.44 174 ASP A C 1
ATOM 1393 O O . ASP A 1 174 ? -51.998 -2.840 68.093 1.00 98.44 174 ASP A O 1
ATOM 1397 N N . ARG A 1 175 ? -50.623 -3.959 66.719 1.00 98.19 175 ARG A N 1
ATOM 1398 C CA . ARG A 1 175 ? -50.720 -5.223 67.473 1.00 98.19 175 ARG A CA 1
ATOM 1399 C C . ARG A 1 175 ? -50.242 -5.064 68.911 1.00 98.19 175 ARG A C 1
ATOM 1401 O O . ARG A 1 175 ? -50.916 -5.509 69.832 1.00 98.19 175 ARG A O 1
ATOM 1408 N N . THR A 1 176 ? -49.101 -4.401 69.105 1.00 98.38 176 THR A N 1
ATOM 1409 C CA . THR A 1 176 ? -48.549 -4.157 70.446 1.00 98.38 176 THR A CA 1
ATOM 1410 C C . THR A 1 176 ? -49.511 -3.323 71.289 1.00 98.38 176 THR A C 1
ATOM 1412 O O . THR A 1 176 ? -49.689 -3.598 72.474 1.00 98.38 176 THR A O 1
ATOM 1415 N N . ARG A 1 177 ? -50.156 -2.321 70.685 1.00 98.38 177 ARG A N 1
ATOM 1416 C CA . ARG A 1 177 ? -51.159 -1.488 71.348 1.00 98.38 177 ARG A CA 1
ATOM 1417 C C . ARG A 1 177 ? -52.369 -2.307 71.795 1.00 98.38 177 ARG A C 1
ATOM 1419 O O . ARG A 1 177 ? -52.726 -2.233 72.967 1.00 98.38 177 ARG A O 1
ATOM 1426 N N . VAL A 1 178 ? -52.939 -3.124 70.908 1.00 98.38 178 VAL A N 1
ATOM 1427 C CA . VAL A 1 178 ? -54.073 -4.011 71.231 1.00 98.38 178 VAL A CA 1
ATOM 1428 C C . VAL A 1 178 ? -53.705 -5.006 72.336 1.00 98.38 178 VAL A C 1
ATOM 1430 O O . VAL A 1 178 ? -54.466 -5.191 73.285 1.00 98.38 178 VAL A O 1
ATOM 1433 N N . ASP A 1 179 ? -52.518 -5.613 72.270 1.00 98.44 179 ASP A N 1
ATOM 1434 C CA . ASP A 1 179 ? -52.037 -6.534 73.306 1.00 98.44 179 ASP A CA 1
ATOM 1435 C C . ASP A 1 179 ? -51.904 -5.850 74.677 1.00 98.44 179 ASP A C 1
ATOM 1437 O O . ASP A 1 179 ? -52.216 -6.451 75.710 1.00 98.44 179 ASP A O 1
ATOM 1441 N N . LEU A 1 180 ? -51.441 -4.595 74.708 1.00 98.06 180 LEU A N 1
ATOM 1442 C CA . LEU A 1 180 ? -51.359 -3.802 75.935 1.00 98.06 180 LEU A CA 1
ATOM 1443 C C . LEU A 1 180 ? -52.746 -3.428 76.471 1.00 98.06 180 LEU A C 1
ATOM 1445 O O . LEU A 1 180 ? -52.968 -3.565 77.673 1.00 98.06 180 LEU A O 1
ATOM 1449 N N . GLU A 1 181 ? -53.675 -3.009 75.608 1.00 98.19 181 GLU A N 1
ATOM 1450 C CA . GLU A 1 181 ? -55.066 -2.713 75.982 1.00 98.19 181 GLU A CA 1
ATOM 1451 C C . GLU A 1 181 ? -55.739 -3.945 76.614 1.00 98.19 181 GLU A C 1
ATOM 1453 O O . GLU A 1 181 ? -56.286 -3.852 77.715 1.00 98.19 181 GLU A O 1
ATOM 1458 N N . ASN A 1 182 ? -55.583 -5.125 76.003 1.00 98.06 182 ASN A N 1
ATOM 1459 C CA . ASN A 1 182 ? -56.099 -6.386 76.543 1.00 98.06 182 ASN A CA 1
ATOM 1460 C C . ASN A 1 182 ? -55.491 -6.739 77.912 1.00 98.06 182 ASN A C 1
ATOM 1462 O O . ASN A 1 182 ? -56.210 -7.146 78.826 1.00 98.06 182 ASN A O 1
ATOM 1466 N N . LYS A 1 183 ? -54.172 -6.566 78.091 1.00 98.19 183 LYS A N 1
ATOM 1467 C CA . LYS A 1 183 ? -53.506 -6.810 79.386 1.00 98.19 183 LYS A CA 1
ATOM 1468 C C . LYS A 1 183 ? -53.984 -5.856 80.479 1.00 98.19 183 LYS A C 1
ATOM 1470 O O . LYS A 1 183 ? -54.112 -6.274 81.632 1.00 98.19 183 LYS A O 1
ATOM 1475 N N . ILE A 1 184 ? -54.221 -4.588 80.138 1.00 98.06 184 ILE A N 1
ATOM 1476 C CA . ILE A 1 184 ? -54.759 -3.590 81.070 1.00 98.06 184 ILE A CA 1
ATOM 1477 C C . ILE A 1 184 ? -56.169 -3.993 81.503 1.00 98.06 184 ILE A C 1
ATOM 1479 O O . ILE A 1 184 ? -56.436 -4.022 82.705 1.00 98.06 184 ILE A O 1
ATOM 1483 N N . GLU A 1 185 ? -57.037 -4.358 80.557 1.00 98.06 185 GLU A N 1
ATOM 1484 C CA . GLU A 1 185 ? -58.408 -4.777 80.859 1.00 98.06 185 GLU A CA 1
ATOM 1485 C C . GLU A 1 185 ? -58.430 -6.030 81.740 1.00 98.06 185 GLU A C 1
ATOM 1487 O O . GLU A 1 185 ? -59.090 -6.055 82.776 1.00 98.06 185 GLU A O 1
ATOM 1492 N N . GLN A 1 186 ? -57.608 -7.031 81.418 1.00 97.94 186 GLN A N 1
ATOM 1493 C CA . GLN A 1 186 ? -57.499 -8.234 82.237 1.00 97.94 186 GLN A CA 1
ATOM 1494 C C . GLN A 1 186 ? -57.002 -7.930 83.657 1.00 97.94 186 GLN A C 1
ATOM 1496 O O . GLN A 1 186 ? -57.567 -8.421 84.634 1.00 97.94 186 GLN A O 1
ATOM 1501 N N . THR A 1 187 ? -55.993 -7.061 83.790 1.00 98.06 187 THR A N 1
ATOM 1502 C CA . THR A 1 187 ? -55.504 -6.608 85.102 1.00 98.06 187 THR A CA 1
ATOM 1503 C C . THR A 1 187 ? -56.608 -5.899 85.889 1.00 98.06 187 THR A C 1
ATOM 1505 O O . THR A 1 187 ? -56.734 -6.095 87.099 1.00 98.06 187 THR A O 1
ATOM 1508 N N . ARG A 1 188 ? -57.425 -5.081 85.217 1.00 98.06 188 ARG A N 1
ATOM 1509 C CA . ARG A 1 188 ? -58.560 -4.385 85.825 1.00 98.06 188 ARG A CA 1
ATOM 1510 C C . ARG A 1 188 ? -59.613 -5.370 86.334 1.00 98.06 188 ARG A C 1
ATOM 1512 O O . ARG A 1 188 ? -59.982 -5.283 87.504 1.00 98.06 188 ARG A O 1
ATOM 1519 N N . THR A 1 189 ? -60.028 -6.333 85.511 1.00 97.81 189 THR A N 1
ATOM 1520 C CA . THR A 1 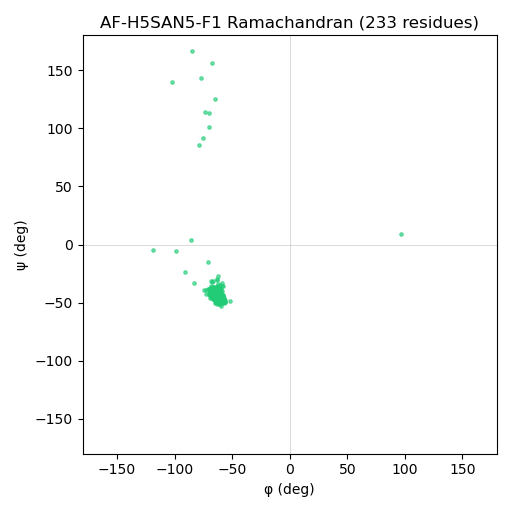189 ? -60.970 -7.391 85.912 1.00 97.81 189 THR A CA 1
ATOM 1521 C C . THR A 1 189 ? -60.442 -8.196 87.105 1.00 97.81 189 THR A C 1
ATOM 1523 O O . THR A 1 189 ? -61.176 -8.464 88.058 1.00 97.81 189 THR A O 1
ATOM 1526 N N . ASP A 1 190 ? -59.155 -8.554 87.106 1.00 98.00 190 ASP A N 1
ATOM 1527 C CA . ASP A 1 190 ? -58.530 -9.279 88.217 1.00 98.00 190 ASP A CA 1
ATOM 1528 C C . ASP A 1 190 ? -58.559 -8.476 89.529 1.00 98.00 190 ASP A C 1
ATOM 1530 O O . ASP A 1 190 ? -58.804 -9.040 90.605 1.00 98.00 190 ASP A O 1
ATOM 1534 N N . LEU A 1 191 ? -58.334 -7.160 89.452 1.00 97.88 191 LEU A N 1
ATOM 1535 C CA . LEU A 1 191 ? -58.426 -6.254 90.598 1.00 97.88 191 LEU A CA 1
ATOM 1536 C C . LEU A 1 191 ? -59.865 -6.118 91.110 1.00 97.88 191 LEU A C 1
ATOM 1538 O O . LEU A 1 191 ? -60.067 -6.221 92.321 1.00 97.88 191 LEU A O 1
ATOM 1542 N N . GLU A 1 192 ? -60.850 -5.949 90.226 1.00 97.81 192 GLU A N 1
ATOM 1543 C CA . GLU A 1 192 ? -62.279 -5.900 90.578 1.00 97.81 192 GLU A CA 1
ATOM 1544 C C . GLU A 1 192 ? -62.701 -7.184 91.314 1.00 97.81 192 GLU A C 1
ATOM 1546 O O . GLU A 1 192 ? -63.158 -7.129 92.458 1.00 97.81 192 GLU A O 1
ATOM 1551 N N . ASN A 1 193 ? -62.368 -8.353 90.757 1.00 97.31 193 ASN A N 1
ATOM 1552 C CA . ASN A 1 193 ? -62.614 -9.655 91.386 1.00 97.31 193 ASN A CA 1
ATOM 1553 C C . ASN A 1 193 ? -61.930 -9.812 92.756 1.00 97.31 193 ASN A C 1
ATOM 1555 O O . ASN A 1 193 ? -62.399 -10.545 93.635 1.00 97.31 193 ASN A O 1
ATOM 1559 N N . LYS A 1 194 ? -60.754 -9.205 92.956 1.00 97.62 194 LYS A N 1
ATOM 1560 C CA . LYS A 1 194 ? -60.052 -9.233 94.249 1.00 97.62 194 LYS A CA 1
ATOM 1561 C C . LYS A 1 194 ? -60.727 -8.314 95.270 1.00 97.62 194 LYS A C 1
ATOM 1563 O O . LYS A 1 194 ? -60.828 -8.701 96.434 1.00 97.62 194 LYS A O 1
ATOM 1568 N N . ILE A 1 195 ? -61.201 -7.144 94.844 1.00 97.50 195 ILE A N 1
ATOM 1569 C CA . ILE A 1 195 ? -61.957 -6.205 95.682 1.00 97.50 195 ILE A CA 1
ATOM 1570 C C . ILE A 1 195 ? -63.274 -6.835 96.135 1.00 97.50 195 ILE A C 1
ATOM 1572 O O . ILE A 1 195 ? -63.569 -6.801 97.329 1.00 97.50 195 ILE A O 1
ATOM 1576 N N . ASP A 1 196 ? -64.020 -7.470 95.233 1.00 97.38 196 ASP A N 1
ATOM 1577 C CA . ASP A 1 196 ? -65.292 -8.116 95.575 1.00 97.38 196 ASP A CA 1
ATOM 1578 C C . ASP A 1 196 ? -65.098 -9.256 96.577 1.00 97.38 196 ASP A C 1
ATOM 1580 O O . ASP A 1 196 ? -65.809 -9.344 97.580 1.00 97.38 196 ASP A O 1
ATOM 1584 N N . ARG A 1 197 ? -64.053 -10.074 96.395 1.00 96.81 197 ARG A N 1
ATOM 1585 C CA . ARG A 1 197 ? -63.675 -11.094 97.386 1.00 96.81 197 ARG A CA 1
ATOM 1586 C C . ARG A 1 197 ? -63.350 -10.488 98.751 1.00 96.81 197 ARG A C 1
ATOM 1588 O O . ARG A 1 197 ? -63.775 -11.034 99.767 1.00 96.81 197 ARG A O 1
ATOM 1595 N N . LEU A 1 198 ? -62.609 -9.378 98.791 1.00 96.69 198 LEU A N 1
ATOM 1596 C CA . LEU A 1 198 ? -62.300 -8.679 100.043 1.00 96.69 198 LEU A CA 1
ATOM 1597 C C . LEU A 1 198 ? -63.559 -8.105 100.707 1.00 96.69 198 LEU A C 1
ATOM 1599 O O . LEU A 1 198 ? -63.668 -8.181 101.930 1.00 96.69 198 LEU A O 1
ATOM 1603 N N . ARG A 1 199 ? 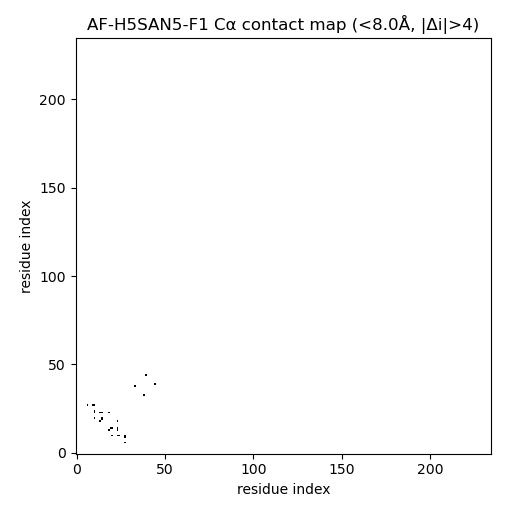-64.515 -7.579 99.928 1.00 96.62 199 ARG A N 1
ATOM 1604 C CA . ARG A 1 199 ? -65.809 -7.094 100.43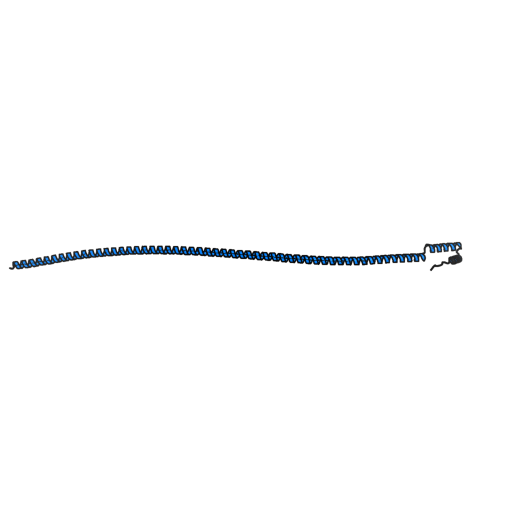7 1.00 96.62 199 ARG A CA 1
ATOM 1605 C C . ARG A 1 199 ? -66.611 -8.213 101.093 1.00 96.62 199 ARG A C 1
ATOM 1607 O O . ARG A 1 199 ? -66.957 -8.077 102.260 1.00 96.62 199 ARG A O 1
ATOM 1614 N N . ILE A 1 200 ? -66.792 -9.344 100.407 1.00 96.25 200 ILE A N 1
ATOM 1615 C CA . ILE A 1 200 ? -67.507 -10.516 100.947 1.00 96.25 200 ILE A CA 1
ATOM 1616 C C . ILE A 1 200 ? -66.834 -11.024 102.232 1.00 96.25 200 ILE A C 1
ATOM 1618 O O . ILE A 1 200 ? -67.495 -11.335 103.224 1.00 96.25 200 ILE A O 1
ATOM 1622 N N . GLN A 1 201 ? -65.497 -11.093 102.248 1.00 96.12 201 GLN A N 1
ATOM 1623 C CA . GLN A 1 201 ? -64.752 -11.482 103.449 1.00 96.12 201 GLN A CA 1
ATOM 1624 C C . GLN A 1 201 ? -64.963 -10.504 104.612 1.00 96.12 201 GLN A C 1
ATOM 1626 O O . GLN A 1 201 ? -65.020 -10.936 105.766 1.00 96.12 201 GLN A O 1
ATOM 1631 N N . LEU A 1 202 ? -65.046 -9.202 104.330 1.00 95.25 202 LEU 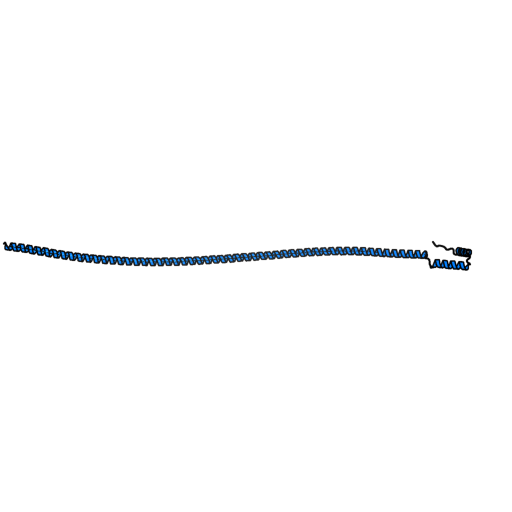A N 1
ATOM 1632 C CA . LEU A 1 202 ? -65.288 -8.177 105.339 1.00 95.25 202 LEU A CA 1
ATOM 1633 C C . LEU A 1 202 ? -66.716 -8.260 105.890 1.00 95.25 202 LEU A C 1
ATOM 1635 O O . LEU A 1 202 ? -66.875 -8.258 107.108 1.00 95.25 202 LEU A O 1
ATOM 1639 N N . GLU A 1 203 ? -67.722 -8.397 105.024 1.00 95.69 203 GLU A N 1
ATOM 1640 C CA . GLU A 1 203 ? -69.129 -8.592 105.405 1.00 95.69 203 GLU A CA 1
ATOM 1641 C C . GLU A 1 203 ? -69.288 -9.818 106.307 1.00 95.69 203 GLU A C 1
ATOM 1643 O O . GLU A 1 203 ? -69.788 -9.699 107.423 1.00 95.69 203 GLU A O 1
ATOM 1648 N N . SER A 1 204 ? -68.728 -10.966 105.911 1.00 95.12 204 SER A N 1
ATOM 1649 C CA . SER A 1 204 ? -68.767 -12.183 106.732 1.00 95.12 204 SER A CA 1
ATOM 1650 C C . SER A 1 204 ? -68.101 -11.996 108.103 1.00 95.12 204 SER A C 1
ATOM 1652 O O . SER A 1 204 ? -68.591 -12.494 109.118 1.00 95.12 204 SER A O 1
ATOM 1654 N N . ARG A 1 205 ? -66.984 -11.256 108.175 1.00 94.62 205 ARG A N 1
ATOM 1655 C CA . ARG A 1 205 ? -66.331 -10.937 109.457 1.00 94.62 205 ARG A CA 1
ATOM 1656 C C . ARG A 1 205 ? -67.180 -10.012 110.328 1.00 94.62 205 ARG A C 1
ATOM 1658 O O . ARG A 1 205 ? -67.167 -10.183 111.547 1.00 94.62 205 ARG A O 1
ATOM 1665 N N . LEU A 1 206 ? -67.884 -9.049 109.734 1.00 94.44 206 LEU A N 1
ATOM 1666 C CA . LEU A 1 206 ? -68.793 -8.151 110.450 1.00 94.44 206 LEU A CA 1
ATOM 1667 C C . LEU A 1 206 ? -70.009 -8.909 110.988 1.00 94.44 206 LEU A C 1
ATOM 1669 O O . LEU A 1 206 ? -70.299 -8.780 112.173 1.00 94.44 206 LEU A O 1
ATOM 1673 N N . GLU A 1 207 ? -70.632 -9.775 110.188 1.00 93.88 207 GLU A N 1
ATOM 1674 C CA . GLU A 1 207 ? -71.728 -10.646 110.638 1.00 93.88 207 GLU A CA 1
ATOM 1675 C C . GLU A 1 207 ? -71.291 -11.555 111.794 1.00 93.88 207 GLU A C 1
ATOM 1677 O O . GLU A 1 207 ? -71.979 -11.681 112.807 1.00 93.88 207 GLU A O 1
ATOM 1682 N N . GLN A 1 208 ? -70.102 -12.164 111.695 1.00 92.75 208 GLN A N 1
ATOM 1683 C CA . GLN A 1 208 ? -69.543 -12.965 112.786 1.00 92.75 208 GLN A CA 1
ATOM 1684 C C . GLN A 1 208 ? -69.310 -12.136 114.054 1.00 92.75 208 GLN A C 1
ATOM 1686 O O . GLN A 1 208 ? -69.507 -12.638 115.166 1.00 92.75 208 GLN A O 1
ATOM 1691 N N . LEU A 1 209 ? -68.862 -10.886 113.907 1.00 92.44 209 LEU A N 1
ATOM 1692 C CA . LEU A 1 209 ? -68.660 -9.974 115.027 1.00 92.44 209 LEU A CA 1
ATOM 1693 C C . LEU A 1 209 ? -69.997 -9.602 115.678 1.00 92.44 209 LEU A C 1
ATOM 1695 O O . LEU A 1 209 ? -70.110 -9.683 116.901 1.00 92.44 209 LEU A O 1
ATOM 1699 N N . GLU A 1 210 ? -71.009 -9.274 114.877 1.00 92.06 210 GLU A N 1
ATOM 1700 C CA . GLU A 1 210 ? -72.365 -8.963 115.326 1.00 92.06 210 GLU A CA 1
ATOM 1701 C C . GLU A 1 210 ? -73.003 -10.156 116.047 1.00 92.06 210 GLU A C 1
ATOM 1703 O O . GLU A 1 210 ? -73.483 -10.015 117.172 1.00 92.06 210 GLU A O 1
ATOM 1708 N N . TYR A 1 211 ? -72.911 -11.362 115.478 1.00 91.94 211 TYR A N 1
ATOM 1709 C CA . TYR A 1 211 ? -73.391 -12.590 116.115 1.00 91.94 211 TYR A CA 1
ATOM 1710 C C . TYR A 1 211 ? -72.703 -12.837 117.466 1.00 91.94 211 TYR A C 1
ATOM 1712 O O . TYR A 1 211 ? -73.361 -13.109 118.475 1.00 91.94 211 TYR A O 1
ATOM 1720 N N . ARG A 1 212 ? -71.373 -12.673 117.533 1.00 91.62 212 ARG A N 1
ATOM 1721 C CA . ARG A 1 212 ? -70.612 -12.785 118.791 1.00 91.62 212 ARG A CA 1
ATOM 1722 C C . ARG A 1 212 ? -71.027 -11.732 119.817 1.00 91.62 212 ARG A C 1
ATOM 1724 O O . ARG A 1 212 ? -71.082 -12.050 121.005 1.00 91.62 212 ARG A O 1
ATOM 1731 N N . MET A 1 213 ? -71.296 -10.499 119.393 1.00 90.38 213 MET A N 1
ATOM 1732 C CA . MET A 1 213 ? -71.776 -9.432 120.274 1.00 90.38 213 MET A CA 1
ATOM 1733 C C . MET A 1 213 ? -73.182 -9.720 120.792 1.00 90.38 213 MET A C 1
ATOM 1735 O O . MET A 1 213 ? -73.396 -9.620 121.996 1.00 90.38 213 MET A O 1
ATOM 1739 N N . THR A 1 214 ? -74.100 -10.151 119.929 1.00 90.06 214 THR A N 1
ATOM 1740 C CA . THR A 1 214 ? -75.467 -10.536 120.302 1.00 90.06 214 THR A CA 1
ATOM 1741 C C . THR A 1 214 ? -75.468 -11.673 121.321 1.00 90.06 214 THR A C 1
ATOM 1743 O O . THR A 1 214 ? -76.141 -11.570 122.345 1.00 90.06 214 THR A O 1
ATOM 1746 N N . ILE A 1 215 ? -74.645 -12.713 121.122 1.00 89.81 215 ILE A N 1
ATOM 1747 C CA . ILE A 1 215 ? -74.481 -13.790 122.112 1.00 89.81 215 ILE A CA 1
ATOM 1748 C C . ILE A 1 215 ? -73.936 -13.241 123.434 1.00 89.81 215 ILE A C 1
ATOM 1750 O O . ILE A 1 215 ? -74.490 -13.536 124.492 1.00 89.81 215 ILE A O 1
ATOM 1754 N N . LYS A 1 216 ? -72.858 -12.442 123.399 1.00 87.88 216 LYS A N 1
ATOM 1755 C CA . LYS A 1 216 ? -72.256 -11.880 124.619 1.00 87.88 216 LYS A CA 1
ATOM 1756 C C . LYS A 1 216 ? -73.247 -11.003 125.380 1.00 87.88 216 LYS A C 1
ATOM 1758 O O . LYS A 1 216 ? -73.438 -11.231 126.569 1.00 87.88 216 LYS A O 1
ATOM 1763 N N . LEU A 1 217 ? -73.909 -10.060 124.713 1.00 88.56 217 LEU A N 1
ATOM 1764 C CA . LEU A 1 217 ? -74.912 -9.175 125.312 1.00 88.56 217 LEU A CA 1
ATOM 1765 C C . LEU A 1 217 ? -76.116 -9.957 125.845 1.00 88.56 217 LEU A C 1
ATOM 1767 O O . LEU A 1 217 ? -76.536 -9.718 126.973 1.00 88.56 217 LEU A O 1
ATOM 1771 N N . GLY A 1 218 ? -76.625 -10.931 125.084 1.00 86.06 218 GLY A N 1
ATOM 1772 C CA . GLY A 1 218 ? -77.708 -11.812 125.520 1.00 86.06 218 GLY A CA 1
ATOM 1773 C C . GLY A 1 218 ? -77.337 -12.604 126.775 1.00 86.06 218 GLY A C 1
ATOM 1774 O O . GLY A 1 218 ? -78.088 -12.600 127.749 1.00 86.06 218 GLY A O 1
ATOM 1775 N N . SER A 1 219 ? -76.142 -13.206 126.806 1.00 86.12 219 SER A N 1
ATOM 1776 C CA . SER A 1 219 ? -75.634 -13.905 127.995 1.00 86.12 219 SER A CA 1
ATOM 1777 C C . SER A 1 219 ? -75.479 -12.969 129.200 1.00 86.12 219 SER A C 1
ATOM 1779 O O . SER A 1 219 ? -75.846 -13.336 130.315 1.00 86.12 219 SER A O 1
ATOM 1781 N N . LEU A 1 220 ? -75.025 -11.730 128.978 1.00 85.50 220 LEU A N 1
ATOM 1782 C CA . LEU A 1 220 ? -74.865 -10.718 130.021 1.00 85.50 220 LEU A CA 1
ATOM 1783 C C . LEU A 1 220 ? -76.219 -10.262 130.584 1.00 85.50 220 LEU A C 1
ATOM 1785 O O . LEU A 1 220 ? -76.350 -10.090 131.792 1.00 85.50 220 LEU A O 1
ATOM 1789 N N . MET A 1 221 ? -77.240 -10.125 129.731 1.00 81.00 221 MET A N 1
ATOM 1790 C CA . MET A 1 221 ? -78.612 -9.825 130.149 1.00 81.00 221 MET A CA 1
ATOM 1791 C C . MET A 1 221 ? -79.230 -10.958 130.966 1.00 81.00 221 MET A C 1
ATOM 1793 O O . MET A 1 221 ? -79.853 -10.681 131.985 1.00 81.00 221 MET A O 1
ATOM 1797 N N . VAL A 1 222 ? -79.033 -12.224 130.581 1.00 83.06 222 VAL A N 1
ATOM 1798 C CA . VAL A 1 222 ? -79.503 -13.373 131.380 1.00 83.06 222 VAL A CA 1
ATOM 1799 C C . VAL A 1 222 ? -78.874 -13.356 132.775 1.00 83.06 222 VAL A C 1
ATOM 1801 O O . VAL A 1 222 ? -79.581 -13.535 133.766 1.00 83.06 222 VAL A O 1
ATOM 1804 N N . VAL A 1 223 ? -77.569 -13.076 132.867 1.00 81.38 223 VAL A N 1
ATOM 1805 C CA . VAL A 1 223 ? -76.880 -12.906 134.156 1.00 81.38 223 VAL A CA 1
ATOM 1806 C C . VAL A 1 223 ? -77.458 -11.720 134.937 1.00 81.38 223 VAL A C 1
ATOM 1808 O O . VAL A 1 223 ? -77.799 -11.880 136.105 1.00 81.38 223 VAL A O 1
ATOM 1811 N N . ALA A 1 224 ? -77.628 -10.553 134.308 1.00 75.50 224 ALA A N 1
ATOM 1812 C CA . ALA A 1 224 ? -78.161 -9.356 134.960 1.00 75.50 224 ALA A CA 1
ATOM 1813 C C . ALA A 1 224 ? -79.601 -9.548 135.473 1.00 75.50 224 ALA A C 1
ATOM 1815 O O . ALA A 1 224 ? -79.896 -9.204 136.616 1.00 75.50 224 ALA A O 1
ATOM 1816 N N . VAL A 1 225 ? -80.486 -10.150 134.673 1.00 79.06 225 VAL A N 1
ATOM 1817 C CA . VAL A 1 225 ? -81.862 -10.487 135.075 1.00 79.06 225 VAL A CA 1
ATOM 1818 C C . VAL A 1 225 ? -81.857 -11.520 136.199 1.00 79.06 225 VAL A C 1
ATOM 1820 O O . VAL A 1 225 ? -82.609 -11.367 137.158 1.00 79.06 225 VAL A O 1
ATOM 1823 N N . GLY A 1 226 ? -80.988 -12.535 136.126 1.00 74.00 226 GLY A N 1
ATOM 1824 C CA . GLY A 1 226 ? -80.798 -13.502 137.208 1.00 74.00 226 GLY A CA 1
ATOM 1825 C C . GLY A 1 226 ? -80.411 -12.827 138.527 1.00 74.00 226 GLY A C 1
ATOM 1826 O O . GLY A 1 226 ? -81.032 -13.096 139.554 1.00 74.00 226 GLY A O 1
ATOM 1827 N N . VAL A 1 227 ? -79.462 -11.886 138.488 1.00 74.50 227 VAL A N 1
ATOM 1828 C CA . VAL A 1 227 ? -79.039 -11.087 139.651 1.00 74.50 227 VAL A CA 1
ATOM 1829 C C . VAL A 1 227 ? -80.195 -10.240 140.203 1.00 74.50 227 VAL A C 1
ATOM 1831 O O . VAL A 1 227 ? -80.464 -10.282 141.405 1.00 74.50 227 VAL A O 1
ATOM 1834 N N . VAL A 1 228 ? -80.939 -9.526 139.350 1.00 71.56 228 VAL A N 1
ATOM 1835 C CA . VAL A 1 228 ? -82.106 -8.724 139.771 1.00 71.56 228 VAL A CA 1
ATOM 1836 C C . VAL A 1 228 ? -83.207 -9.603 140.375 1.00 71.56 228 VAL A C 1
ATOM 1838 O O . VAL A 1 228 ? -83.747 -9.263 141.422 1.00 71.56 228 VAL A O 1
ATOM 1841 N N . ALA A 1 229 ? -83.512 -10.759 139.781 1.00 69.06 229 ALA A N 1
ATOM 1842 C CA . ALA A 1 229 ? -84.516 -11.685 140.306 1.00 69.06 229 ALA A CA 1
ATOM 1843 C C . ALA A 1 229 ? -84.128 -12.250 141.682 1.00 69.06 229 ALA A C 1
ATOM 1845 O O . ALA A 1 229 ? -84.990 -12.411 142.548 1.00 69.06 229 ALA A O 1
ATOM 1846 N N . THR A 1 230 ? -82.837 -12.523 141.910 1.00 69.69 230 THR A N 1
ATOM 1847 C CA . THR A 1 230 ? -82.348 -12.908 143.243 1.00 69.69 230 THR A CA 1
ATOM 1848 C C . THR A 1 230 ? -82.435 -11.762 144.251 1.00 69.69 230 THR A C 1
ATOM 1850 O O . THR A 1 230 ? -82.825 -12.007 145.387 1.00 69.69 230 THR A O 1
ATOM 1853 N N . LEU A 1 231 ? -82.163 -10.518 143.837 1.00 65.19 231 LEU A N 1
ATOM 1854 C CA . LEU A 1 231 ? -82.303 -9.324 144.678 1.00 65.19 231 LEU A CA 1
ATOM 1855 C C . LEU A 1 231 ? -83.767 -9.026 145.050 1.00 65.19 231 LEU A C 1
ATOM 1857 O O . LEU A 1 231 ? -84.038 -8.727 146.204 1.00 65.19 231 LEU A O 1
ATOM 1861 N N . VAL A 1 232 ? -84.719 -9.157 144.117 1.00 65.12 232 VAL A N 1
ATOM 1862 C CA . VAL A 1 232 ? -86.160 -8.940 144.380 1.00 65.12 232 VAL A CA 1
ATOM 1863 C C . VAL A 1 232 ? -86.742 -10.001 145.319 1.00 65.12 232 VAL A C 1
ATOM 1865 O O . VAL A 1 232 ? -87.620 -9.684 146.105 1.00 65.12 232 VAL A O 1
ATOM 1868 N N . LYS A 1 233 ? -86.250 -11.248 145.288 1.00 65.00 233 LYS A N 1
ATOM 1869 C CA . LYS A 1 233 ? -86.625 -12.276 146.282 1.00 65.00 233 LYS A CA 1
ATOM 1870 C C . LYS A 1 233 ? -86.049 -12.024 147.684 1.00 65.00 233 LYS A C 1
ATOM 1872 O O . LYS A 1 233 ? -86.464 -12.702 148.619 1.00 65.00 233 LYS A O 1
ATOM 1877 N N . LEU A 1 234 ? -85.062 -11.135 147.809 1.00 57.22 234 LEU A N 1
ATOM 1878 C CA . LEU A 1 234 ? -84.376 -10.792 149.059 1.00 57.22 234 LEU A CA 1
ATOM 1879 C C . LEU A 1 234 ? -84.901 -9.494 149.708 1.00 57.22 234 LEU A C 1
ATOM 1881 O O . LEU A 1 234 ? -84.469 -9.180 150.816 1.00 57.22 234 LEU A O 1
ATOM 1885 N N . LEU A 1 235 ? -85.806 -8.766 149.043 1.00 52.16 235 LEU A N 1
ATOM 1886 C CA . LEU A 1 235 ? -86.542 -7.606 149.565 1.00 52.16 235 LEU A CA 1
ATOM 1887 C C . LEU A 1 235 ? -87.972 -8.010 149.941 1.00 52.16 235 LEU A C 1
ATOM 1889 O O . LEU A 1 235 ? -88.467 -7.477 150.957 1.00 52.16 235 LEU A O 1
#

Mean predicted aligned error: 13.05 Å

Foldseek 3Di:
DPPPDPLVVQLVVVVVVPDDSVRSNVVSVVVVVCCVPPDDDPVNVVVVVVVVVVVVVVVVVVVVVVVVVVVVVVVVVVVVVVVVVVVVVVVVVVVVVVVVVVVVVVVVVVVVVVVVVVVVVVVVVVVVVVVVVVVVVVVVVVVVVVVVVVVVVVVVVVVVVVVVVVVVVVVVVVVVVVVVVVVVVVVVVVVVVVVVVVVVVVVVVVVVVVVVVCVVVVVVVVVVVVVVVVVVVVD

Radius of gyration: 96.65 Å; Cα contacts (8 Å, |Δi|>4): 14; chains: 1; bounding box: 178×43×260 Å

Solvent-accessible surface area (backbone atoms only — not comparable to full-atom values): 12634 Å² total; per-residue (Å²): 131,84,81,80,76,61,61,70,66,49,35,53,52,35,39,75,73,71,38,52,70,71,56,22,48,54,52,50,50,55,49,48,50,49,56,65,75,74,49,88,47,74,66,56,54,50,50,49,54,51,50,51,52,52,52,52,50,50,52,50,52,53,47,53,53,50,49,54,53,48,53,52,50,51,55,52,51,48,55,54,48,51,54,49,50,53,51,52,50,54,54,49,55,52,52,52,51,52,51,49,53,55,49,52,51,53,50,53,53,51,49,54,56,49,52,56,50,49,53,53,52,51,55,54,49,52,54,50,51,52,52,51,50,53,55,49,53,53,51,52,51,50,53,48,54,54,50,52,53,51,50,53,52,52,48,54,56,48,51,55,50,51,54,52,52,50,53,54,48,52,54,50,50,54,50,53,50,54,55,49,54,53,53,50,51,51,52,49,52,54,49,52,58,50,50,53,53,52,48,54,54,47,51,55,51,48,52,52,49,50,53,52,47,50,52,51,51,52,55,50,47,53,53,49,52,51,52,50,55,55,51,63,76,72,108

Secondary structure (DSSP, 8-state):
------HHHHHHHHHHTT--HHHHHHHHHHHHHHHHHHSPPHHHHHHHHHHHHHHHHHHHHHHHHHHHHHHHHHHHHHHHHHHHHHHHHHHHHHHHHHHHHHHHHHHHHHHHHHHHHHHHHHHHHHHHHHHHHHHHHHHHHHHHHHHHHHHHHHHHHHHHHHHHHHHHHHHHHHHHHHHHHHHHHHHHHHHHHHHHHHHHHHHHHHHHHHHHHHHHHHHHHHHHHHHHHHHHTT-